Protein 3CN5 (pdb70)

Radius of gyration: 16.96 Å; Cα contacts (8 Å, |Δi|>4): 437; chains: 1; bounding box: 34×32×50 Å

Secondary structure (DSSP, 8-state):
--HHHHHHHHHHHHHHHHHHHHHHHHHHHHHHT--STT-S-HHHHHHHHHHHHHHHHHHHHTTTT----SHHHHHHHHHTTSS-HHHHHHHHHHHHHHHHHHHHHHHHH-HHHHHHTTTT---PPTT--HHHHHHHHHHHHHHHHHHHHHTEEEEEESTTS-PEEE-HHHHHHHHHHHHHHHHHHHS----HHHHHHHHHHH--HHHHHHTTHHHHHHHHHHHHHHHIIIIIS----

CATH classification: 1.20.1080.10

GO terms:
  GO:0042802 identical protein binding (F, IPI)

B-factor: mean 25.95, std 12.14, range [2.0, 77.44]

Foldseek 3Di:
DLVVLLVQLLLLLLQLLLVLQQQLLLLVLQQQPDDPVPPHCPLLNSLLSNLVSLLVSLVVCCQRHNRQLFLLLLLLCVVLVQDDDVSSVSSVVSSLNSLLNNLVVSCVVCVVSCQVRQSLAWAFDPPDDLVVLLQLLLQLLLLLNLQQLVFFDLPDHHPSGSNTRGNRNSNSVSSSVSSVVPCNGTNHQLGLSNNNSSCVVNVDPRRVVSSVSSVVSSNNSSNVSSCCCCPVVVVSD

InterPro domains:
  IPR000425 Major intrinsic protein [PF00230] (31-260)
  IPR000425 Major intrinsic protein [PR00783] (39-58)
  IPR000425 Major intrinsic protein [PR00783] (81-105)
  IPR000425 Major intrinsic protein [PR00783] (118-137)
  IPR000425 Major intrinsic protein [PR00783] (167-185)
  IPR000425 Major intrinsic protein [PR00783] (203-225)
  IPR000425 Major intrinsic protein [PR00783] (243-263)
  IPR000425 Major intrinsic protein [TIGR00861] (43-259)
  IPR000425 Major intrinsic protein [cd00333] (39-263)
  IPR022357 Major intrinsic protein, conserved site [PS00221] (99-107)
  IPR023271 Aquaporin-like [G3DSA:1.20.1080.10] (24-281)
  IPR023271 Aquaporin-like [SSF81338] (31-265)
  IPR034294 Aquaporin transporter [PTHR45687] (6-268)

Solvent-accessible surface area: 10824 Å² total; per-residue (Å²): 174,135,93,142,9,32,126,118,0,9,106,18,0,59,79,2,0,27,77,6,0,58,68,0,0,22,33,24,0,33,44,30,104,68,127,100,135,124,48,41,94,24,91,102,16,13,0,120,16,2,1,22,30,10,75,71,9,2,156,79,12,7,33,61,0,0,1,5,0,6,0,0,4,0,43,0,0,64,77,22,224,48,6,139,106,122,28,1,83,25,0,26,106,10,0,15,91,0,0,39,53,0,0,22,73,0,57,79,130,43,134,47,34,0,63,135,74,29,0,6,24,0,25,5,41,186,83,86,97,89,55,62,0,36,26,19,0,42,117,5,0,48,58,3,0,75,27,1,2,74,14,25,34,131,183,152,46,2,96,61,21,157,4,11,50,2,47,25,94,65,4,2,86,8,6,13,85,10,3,86,73,7,30,70,30,3,26,0,2,4,4,0,0,8,1,58,0,0,0,51,38,46,110,32,129,103,8,95,106,6,12,124,0,0,73,62,0,0,48,72,0,0,35,75,0,6,43,67,9,33,155,103,79,142,55,69,128

Nearest PDB structures (foldseek):
  3cn5-assembly1_A  TM=1.004E+00  e=3.849E-37  Spinacia oleracea
  4jc6-assembly1_A  TM=1.002E+00  e=3.203E-34  Spinacia oleracea
  6qim-assembly1_A-2  TM=9.788E-01  e=2.729E-29  Arabidopsis thaliana
  2b5f-assembly1_B  TM=9.929E-01  e=6.559E-29  Spinacia oleracea
  2b5f-assembly1_A  TM=9.588E-01  e=1.030E-29  Spinacia oleracea

Sequence (237 aa):
LKLWSFWRAAIAEFIATLLFLYITVATVIGHSKETVVCGSVGLLGIAWAFGGMIFVLVYCTAGISGGHINPAVTFGLFLARKVELLRALVYMIAQCLGAICGVGLVKAFMKGPYNQFGGGANSVALGYNKGTALGAEIIGTFVLVYTVFSATDPKRSARDSHVPILAPLPIGFAVFMVHLATIPITGTGINPARSFGAAVIFNSNKVWDDQWIFWVGPFIGAAVAAAYHQYVLRAAA

Organism: Spinacia oleracea (NCBI:txid3562)

Structure (mmCIF, N/CA/C/O backbone):
data_3CN5
#
_entry.id   3CN5
#
_cell.length_a   87.033
_cell.length_b   87.033
_cell.length_c   87.392
_cell.angle_alpha   90.00
_cell.angle_beta   90.00
_cell.angle_gamma   90.00
#
_symmetry.space_group_name_H-M   'I 4'
#
loop_
_entity.id
_entity.type
_entity.pdbx_description
1 polymer Aquaporin
2 water water
#
loop_
_atom_site.group_PDB
_atom_site.id
_atom_site.type_symbol
_atom_site.label_atom_id
_atom_site.label_alt_id
_atom_site.label_comp_id
_atom_site.label_asym_id
_atom_site.label_entity_id
_atom_site.label_seq_id
_atom_site.pdbx_PDB_ins_code
_atom_site.Cartn_x
_atom_site.Cartn_y
_atom_site.Cartn_z
_atom_site.occupancy
_atom_site.B_iso_or_equiv
_atom_site.auth_seq_id
_atom_site.auth_comp_id
_atom_site.auth_asym_id
_atom_site.auth_atom_id
_atom_site.pdbx_PDB_model_num
ATOM 1 N N . LEU A 1 55 ? -34.627 12.261 23.565 1.00 54.62 32 LEU A N 1
ATOM 2 C CA . LEU A 1 55 ? -34.947 13.098 24.761 1.00 54.76 32 LEU A CA 1
ATOM 3 C C . LEU A 1 55 ? -34.543 14.564 24.513 1.00 54.25 32 LEU A C 1
ATOM 4 O O . LEU A 1 55 ? -35.207 15.509 24.959 1.00 54.60 32 LEU A O 1
ATOM 9 N N . LYS A 1 56 ? -33.425 14.718 23.817 1.00 53.29 33 LYS A N 1
ATOM 10 C CA . LYS A 1 56 ? -32.940 15.971 23.268 1.00 52.10 33 LYS A CA 1
ATOM 11 C C . LYS A 1 56 ? -32.274 15.522 21.973 1.00 50.85 33 LYS A C 1
ATOM 12 O O . LYS A 1 56 ? -31.895 16.338 21.113 1.00 50.68 33 LYS A O 1
ATOM 18 N N . LEU A 1 57 ? -32.120 14.201 21.882 1.00 48.75 34 LEU A N 1
ATOM 19 C CA . LEU A 1 57 ? -31.713 13.480 20.682 1.00 47.17 34 LEU A CA 1
ATOM 20 C C . LEU A 1 57 ? -32.878 13.424 19.685 1.00 45.60 34 LEU A C 1
ATOM 21 O O . LEU A 1 57 ? -32.673 13.471 18.465 1.00 44.37 34 LEU A O 1
ATOM 26 N N . TRP A 1 58 ? -34.091 13.300 20.217 1.00 43.70 35 TRP A N 1
ATOM 27 C CA . TRP A 1 58 ? -35.285 13.407 19.405 1.00 42.36 35 TRP A CA 1
ATOM 28 C C . TRP A 1 58 ? -35.426 14.822 18.831 1.00 39.68 35 TRP A C 1
ATOM 29 O O . TRP A 1 58 ? -35.760 14.967 17.667 1.00 38.56 35 TRP A O 1
ATOM 40 N N . SER A 1 59 ? -35.156 15.839 19.649 1.00 36.87 36 SER A N 1
ATOM 41 C CA . SER A 1 59 ? -35.160 17.218 19.180 1.00 35.45 36 SER A CA 1
ATOM 42 C C . SER A 1 59 ? -34.121 17.431 18.095 1.00 33.80 36 SER A C 1
ATOM 43 O O . SER A 1 59 ? -34.345 18.195 17.159 1.00 33.39 36 SER A O 1
ATOM 46 N N . PHE A 1 60 ? -32.991 16.749 18.229 1.00 31.52 37 PHE A N 1
ATOM 47 C CA . PHE A 1 60 ? -31.936 16.804 17.237 1.00 30.27 37 PHE A CA 1
ATOM 48 C C . PHE A 1 60 ? -32.375 16.199 15.904 1.00 29.37 37 PHE A C 1
ATOM 49 O O . PHE A 1 60 ? -32.165 16.805 14.837 1.00 28.22 37 PHE A O 1
ATOM 57 N N . TRP A 1 61 ? -32.954 15.003 15.957 1.00 28.17 38 TRP A N 1
ATOM 58 C CA . TRP A 1 61 ? -33.434 14.362 14.740 1.00 29.07 38 TRP A CA 1
ATOM 59 C C . TRP A 1 61 ? -34.616 15.120 14.074 1.00 26.75 38 TRP A C 1
ATOM 60 O O . TRP A 1 61 ? -34.693 15.190 12.871 1.00 26.68 38 TRP A O 1
ATOM 71 N N . ARG A 1 62 ? -35.502 15.680 14.879 1.00 25.57 39 ARG A N 1
ATOM 72 C CA . ARG A 1 62 ? -36.591 16.535 14.377 1.00 24.96 39 ARG A CA 1
ATOM 73 C C . ARG A 1 62 ? -36.092 17.828 13.707 1.00 23.44 39 ARG A C 1
ATOM 74 O O . ARG A 1 62 ? -36.669 18.258 12.725 1.00 22.99 39 ARG A O 1
ATOM 82 N N . ALA A 1 63 ? -35.021 18.419 14.237 1.00 21.88 40 ALA A N 1
ATOM 83 C CA . ALA A 1 63 ? -34.357 19.550 13.569 1.00 21.26 40 ALA A CA 1
ATOM 84 C C . ALA A 1 63 ? -33.798 19.188 12.200 1.00 21.12 40 ALA A C 1
ATOM 85 O O . ALA A 1 63 ? -33.954 19.957 11.226 1.00 20.63 40 ALA A O 1
ATOM 87 N N . ALA A 1 64 ? -33.151 18.021 12.102 1.00 20.25 41 ALA A N 1
ATOM 88 C CA . ALA A 1 64 ? -32.646 17.528 10.824 1.00 20.51 41 ALA A CA 1
ATOM 89 C C . ALA A 1 64 ? -33.780 17.308 9.812 1.00 20.54 41 ALA A C 1
ATOM 90 O O . ALA A 1 64 ? -33.634 17.635 8.644 1.00 21.06 41 ALA A O 1
ATOM 92 N N . ILE A 1 65 ? -34.894 16.742 10.271 1.00 20.70 42 ILE A N 1
ATOM 93 C CA . ILE A 1 65 ? -36.060 16.509 9.423 1.00 21.71 42 ILE A CA 1
ATOM 94 C C . ILE A 1 65 ? -36.633 17.871 8.953 1.00 20.52 42 ILE A C 1
ATOM 95 O O . ILE A 1 65 ? -36.975 18.033 7.782 1.00 21.42 42 ILE A O 1
ATOM 100 N N . ALA A 1 66 ? -36.713 18.829 9.878 1.00 19.08 43 ALA A N 1
ATOM 101 C CA . ALA A 1 66 ? -37.250 20.165 9.579 1.00 18.84 43 ALA A CA 1
ATOM 102 C C . ALA A 1 66 ? -36.425 20.849 8.472 1.00 17.82 43 ALA A C 1
ATOM 103 O O . ALA A 1 66 ? -36.997 21.480 7.556 1.00 17.04 43 ALA A O 1
ATOM 105 N N . GLU A 1 67 ? -35.102 20.700 8.537 1.00 17.06 44 GLU A N 1
ATOM 106 C CA . GLU A 1 67 ? -34.196 21.265 7.490 1.00 16.87 44 GLU A CA 1
ATOM 107 C C . GLU A 1 67 ? -34.325 20.517 6.165 1.00 17.99 44 GLU A C 1
ATOM 108 O O . GLU A 1 67 ? -34.240 21.137 5.086 1.00 18.51 44 GLU A O 1
ATOM 114 N N . PHE A 1 68 ? -34.491 19.187 6.236 1.00 16.87 45 PHE A N 1
ATOM 115 C CA . PHE A 1 68 ? -34.715 18.378 5.021 1.00 17.66 45 PHE A CA 1
ATOM 116 C C . PHE A 1 68 ? -36.006 18.830 4.277 1.00 17.15 45 PHE A C 1
ATOM 117 O O . PHE A 1 68 ? -35.965 19.173 3.104 1.00 16.73 45 PHE A O 1
ATOM 125 N N . ILE A 1 69 ? -37.120 18.834 4.988 1.00 16.85 46 ILE A N 1
ATOM 126 C CA . ILE A 1 69 ? -38.400 19.229 4.429 1.00 17.41 46 ILE A CA 1
ATOM 127 C C . ILE A 1 69 ? -38.426 20.694 3.957 1.00 17.53 46 ILE A C 1
ATOM 128 O O . ILE A 1 69 ? -38.934 20.980 2.866 1.00 17.19 46 ILE A O 1
ATOM 133 N N . ALA A 1 70 ? -37.859 21.605 4.746 1.00 16.50 47 ALA A N 1
ATOM 134 C CA . ALA A 1 70 ? -37.884 23.022 4.350 1.00 15.93 47 ALA A CA 1
ATOM 135 C C . ALA A 1 70 ? -37.073 23.239 3.060 1.00 15.65 47 ALA A C 1
ATOM 136 O O . ALA A 1 70 ? -37.475 23.992 2.164 1.00 15.46 47 ALA A O 1
ATOM 138 N N . THR A 1 71 ? -35.927 22.581 2.956 1.00 15.10 48 THR A N 1
ATOM 139 C CA . THR A 1 71 ? -35.105 22.725 1.760 1.00 15.74 48 THR A CA 1
ATOM 140 C C . THR A 1 71 ? -35.810 22.091 0.553 1.00 16.40 48 THR A C 1
ATOM 141 O O . THR A 1 71 ? -35.723 22.595 -0.585 1.00 15.60 48 THR A O 1
ATOM 145 N N . LEU A 1 72 ? -36.525 20.990 0.794 1.00 16.49 49 LEU A N 1
ATOM 146 C CA . LEU A 1 72 ? -37.311 20.397 -0.294 1.00 16.71 49 LEU A CA 1
ATOM 147 C C . LEU A 1 72 ? -38.366 21.388 -0.782 1.00 16.13 49 LEU A C 1
ATOM 148 O O . LEU A 1 72 ? -38.525 21.584 -1.989 1.00 16.40 49 LEU A O 1
ATOM 153 N N . LEU A 1 73 ? -39.105 21.991 0.152 1.00 15.44 50 LEU A N 1
ATOM 154 C CA . LEU A 1 73 ? -40.155 22.962 -0.234 1.00 15.34 50 LEU A CA 1
ATOM 155 C C . LEU A 1 73 ? -39.558 24.173 -0.913 1.00 14.57 50 LEU A C 1
ATOM 156 O O . LEU A 1 73 ? -40.143 24.684 -1.855 1.00 15.34 50 LEU A O 1
ATOM 161 N N . PHE A 1 74 ? -38.415 24.651 -0.410 1.00 13.27 51 PHE A N 1
ATOM 162 C CA . PHE A 1 74 ? -37.706 25.785 -1.003 1.00 13.48 51 PHE A CA 1
ATOM 163 C C . PHE A 1 74 ? -37.437 25.514 -2.493 1.00 14.33 51 PHE A C 1
ATOM 164 O O . PHE A 1 74 ? -37.799 26.316 -3.372 1.00 14.75 51 PHE A O 1
ATOM 172 N N . LEU A 1 75 ? -36.819 24.366 -2.792 1.00 14.48 52 LEU A N 1
ATOM 173 C CA . LEU A 1 75 ? -36.456 24.084 -4.174 1.00 14.08 52 LEU A CA 1
ATOM 174 C C . LEU A 1 75 ? -37.689 23.820 -5.046 1.00 14.67 52 LEU A C 1
ATOM 175 O O . LEU A 1 75 ? -37.714 24.227 -6.208 1.00 14.90 52 LEU A O 1
ATOM 180 N N . TYR A 1 76 ? -38.703 23.148 -4.503 1.00 15.14 53 TYR A N 1
ATOM 181 C CA . TYR A 1 76 ? -39.892 22.857 -5.328 1.00 16.57 53 TYR A CA 1
ATOM 182 C C . TYR A 1 76 ? -40.530 24.177 -5.777 1.00 15.87 53 TYR A C 1
ATOM 183 O O . TYR A 1 76 ? -40.718 24.416 -6.984 1.00 14.79 53 TYR A O 1
ATOM 192 N N . ILE A 1 77 ? -40.792 25.067 -4.811 1.00 14.09 54 ILE A N 1
ATOM 193 C CA . ILE A 1 77 ? -41.522 26.298 -5.147 1.00 13.70 54 ILE A CA 1
ATOM 194 C C . ILE A 1 77 ? -40.705 27.194 -6.099 1.00 12.28 54 ILE A C 1
ATOM 195 O O . ILE A 1 77 ? -41.212 27.714 -7.072 1.00 13.11 54 ILE A O 1
ATOM 200 N N . THR A 1 78 ? -39.440 27.405 -5.790 1.00 13.04 55 THR A N 1
ATOM 201 C CA . THR A 1 78 ? -38.638 28.315 -6.582 1.00 12.28 55 THR A CA 1
ATOM 202 C C . THR A 1 78 ? -38.332 27.774 -7.983 1.00 13.32 55 THR A C 1
ATOM 203 O O . THR A 1 78 ? -38.385 28.524 -8.941 1.00 14.06 55 THR A O 1
ATOM 207 N N . VAL A 1 79 ? -38.008 26.495 -8.110 1.00 13.77 56 VAL A N 1
ATOM 208 C CA . VAL A 1 79 ? -37.663 25.977 -9.461 1.00 14.73 56 VAL A CA 1
ATOM 209 C C . VAL A 1 79 ? -38.941 25.822 -10.328 1.00 14.53 56 VAL A C 1
ATOM 210 O O . VAL A 1 79 ? -38.913 26.103 -11.526 1.00 15.61 56 VAL A O 1
ATOM 214 N N . ALA A 1 80 ? -40.063 25.427 -9.731 1.00 14.34 57 ALA A N 1
ATOM 215 C CA . ALA A 1 80 ? -41.345 25.462 -10.432 1.00 14.37 57 ALA A CA 1
ATOM 216 C C . ALA A 1 80 ? -41.666 26.870 -10.942 1.00 15.00 57 ALA A C 1
ATOM 217 O O . ALA A 1 80 ? -42.190 27.025 -12.065 1.00 14.68 57 ALA A O 1
ATOM 219 N N . THR A 1 81 ? -41.387 27.897 -10.118 1.00 14.13 58 THR A N 1
ATOM 220 C CA . THR A 1 81 ? -41.503 29.292 -10.551 1.00 13.47 58 THR A CA 1
ATOM 221 C C . THR A 1 81 ? -40.587 29.612 -11.761 1.00 15.00 58 THR A C 1
ATOM 222 O O . THR A 1 81 ? -41.044 30.202 -12.750 1.00 17.72 58 THR A O 1
ATOM 226 N N . VAL A 1 82 ? -39.318 29.255 -11.679 1.00 15.30 59 VAL A N 1
ATOM 227 C CA . VAL A 1 82 ? -38.362 29.492 -12.780 1.00 17.10 59 VAL A CA 1
ATOM 228 C C . VAL A 1 82 ? -38.835 28.774 -14.072 1.00 18.46 59 VAL A C 1
ATOM 229 O O . VAL A 1 82 ? -38.936 29.408 -15.124 1.00 18.84 59 VAL A O 1
ATOM 233 N N . ILE A 1 83 ? -39.196 27.495 -13.973 1.00 18.35 60 ILE A N 1
ATOM 234 C CA . ILE A 1 83 ? -39.640 26.752 -15.188 1.00 20.13 60 ILE A CA 1
ATOM 235 C C . ILE A 1 83 ? -40.951 27.311 -15.762 1.00 22.01 60 ILE A C 1
ATOM 236 O O . ILE A 1 83 ? -41.051 27.590 -16.972 1.00 21.57 60 ILE A O 1
ATOM 241 N N . GLY A 1 84 ? -41.946 27.493 -14.898 1.00 23.05 61 GLY A N 1
ATOM 242 C CA . GLY A 1 84 ? -43.172 28.222 -15.258 1.00 25.15 61 GLY A CA 1
ATOM 243 C C . GLY A 1 84 ? -42.976 29.569 -15.943 1.00 28.00 61 GLY A C 1
ATOM 244 O O . GLY A 1 84 ? -43.703 29.888 -16.883 1.00 29.16 61 GLY A O 1
ATOM 245 N N . HIS A 1 85 ? -42.004 30.369 -15.505 1.00 29.97 62 HIS A N 1
ATOM 246 C CA . HIS A 1 85 ? -41.675 31.631 -16.202 1.00 33.21 62 HIS A CA 1
ATOM 247 C C . HIS A 1 85 ? -41.088 31.377 -17.584 1.00 35.41 62 HIS A C 1
ATOM 248 O O . HIS A 1 85 ? -41.421 32.073 -18.549 1.00 36.38 62 HIS A O 1
ATOM 255 N N . SER A 1 86 ? -40.192 30.397 -17.641 1.00 37.13 63 SER A N 1
ATOM 256 C CA . SER A 1 86 ? -39.299 30.194 -18.762 1.00 39.28 63 SER A CA 1
ATOM 257 C C . SER A 1 86 ? -40.030 29.596 -19.945 1.00 41.49 63 SER A C 1
ATOM 258 O O . SER A 1 86 ? -39.737 29.939 -21.088 1.00 42.36 63 SER A O 1
ATOM 261 N N . LYS A 1 87 ? -40.994 28.722 -19.659 1.00 43.92 64 LYS A N 1
ATOM 262 C CA . LYS A 1 87 ? -41.768 28.028 -20.685 1.00 45.94 64 LYS A CA 1
ATOM 263 C C . LYS A 1 87 ? -42.801 28.930 -21.343 1.00 47.37 64 LYS A C 1
ATOM 264 O O . LYS A 1 87 ? -43.432 28.529 -22.330 1.00 47.86 64 LYS A O 1
ATOM 270 N N . GLU A 1 88 ? -42.973 30.138 -20.806 1.00 48.56 65 GLU A N 1
ATOM 271 C CA . GLU A 1 88 ? -43.993 31.048 -21.307 1.00 50.59 65 GLU A CA 1
ATOM 272 C C . GLU A 1 88 ? -43.684 31.539 -22.723 1.00 51.35 65 GLU A C 1
ATOM 273 O O . GLU A 1 88 ? -42.608 32.099 -22.986 1.00 51.62 65 GLU A O 1
ATOM 279 N N . THR A 1 89 ? -44.645 31.334 -23.617 1.00 52.30 66 THR A N 1
ATOM 280 C CA . THR A 1 89 ? -44.520 31.743 -25.018 1.00 53.54 66 THR A CA 1
ATOM 281 C C . THR A 1 89 ? -44.959 33.192 -25.227 1.00 53.82 66 THR A C 1
ATOM 282 O O . THR A 1 89 ? -44.243 33.978 -25.858 1.00 54.37 66 THR A O 1
ATOM 286 N N . VAL A 1 90 ? -46.133 33.529 -24.695 1.00 53.92 67 VAL A N 1
ATOM 287 C CA . VAL A 1 90 ? -46.687 34.879 -24.784 1.00 54.08 67 VAL A CA 1
ATOM 288 C C . VAL A 1 90 ? -45.773 35.892 -24.108 1.00 53.94 67 VAL A C 1
ATOM 289 O O . VAL A 1 90 ? -45.529 35.824 -22.892 1.00 53.69 67 VAL A O 1
ATOM 293 N N . VAL A 1 91 ? -45.278 36.833 -24.905 1.00 53.75 68 VAL A N 1
ATOM 294 C CA . VAL A 1 91 ? -44.376 37.880 -24.414 1.00 53.29 68 VAL A CA 1
ATOM 295 C C . VAL A 1 91 ? -45.035 38.566 -23.220 1.00 52.49 68 VAL A C 1
ATOM 296 O O . VAL A 1 91 ? -46.147 39.099 -23.335 1.00 52.38 68 VAL A O 1
ATOM 300 N N . CYS A 1 92 ? -44.362 38.500 -22.069 1.00 51.36 69 CYS A N 1
ATOM 301 C CA . CYS A 1 92 ? -44.808 39.166 -20.833 1.00 50.28 69 CYS A CA 1
ATOM 302 C C . CYS A 1 92 ? -46.109 38.603 -20.260 1.00 47.77 69 CYS A C 1
ATOM 303 O O . CYS A 1 92 ? -46.884 39.319 -19.615 1.00 47.98 69 CYS A O 1
ATOM 306 N N . GLY A 1 93 ? -46.337 37.317 -20.494 1.00 44.99 70 GLY A N 1
ATOM 307 C CA . GLY A 1 93 ? -47.425 36.604 -19.827 1.00 41.90 70 GLY A CA 1
ATOM 308 C C . GLY A 1 93 ? -46.972 35.836 -18.583 1.00 39.51 70 GLY A C 1
ATOM 309 O O . GLY A 1 93 ? -47.730 35.001 -18.077 1.00 40.34 70 GLY A O 1
ATOM 310 N N . SER A 1 94 ? -45.750 36.098 -18.097 1.00 36.07 71 SER A N 1
ATOM 311 C CA . SER A 1 94 ? -45.190 35.356 -16.953 1.00 33.37 71 SER A CA 1
ATOM 312 C C . SER A 1 94 ? -44.975 36.270 -15.727 1.00 31.48 71 SER A C 1
ATOM 313 O O . SER A 1 94 ? -45.233 37.466 -15.797 1.00 29.97 71 SER A O 1
ATOM 316 N N . VAL A 1 95 ? -44.480 35.699 -14.621 1.00 30.05 72 VAL A N 1
ATOM 317 C CA . VAL A 1 95 ? -44.208 36.494 -13.388 1.00 28.13 72 VAL A CA 1
ATOM 318 C C . VAL A 1 95 ? -42.938 37.314 -13.547 1.00 27.41 72 VAL A C 1
ATOM 319 O O . VAL A 1 95 ? -42.652 38.187 -12.729 1.00 28.11 72 VAL A O 1
ATOM 323 N N . GLY A 1 96 ? -42.163 37.029 -14.605 1.00 25.92 73 GLY A N 1
ATOM 324 C CA . GLY A 1 96 ? -40.949 37.790 -14.911 1.00 23.28 73 GLY A CA 1
ATOM 325 C C . GLY A 1 96 ? -39.785 37.409 -14.007 1.00 22.74 73 GLY A C 1
ATOM 326 O O . GLY A 1 96 ? -39.961 36.585 -13.072 1.00 21.74 73 GLY A O 1
ATOM 327 N N . LEU A 1 97 ? -38.625 38.019 -14.253 1.00 20.27 74 LEU A N 1
ATOM 328 C CA . LEU A 1 97 ? -37.474 37.844 -13.362 1.00 20.57 74 LEU A CA 1
ATOM 329 C C . LEU A 1 97 ? -37.705 38.417 -11.958 1.00 18.40 74 LEU A C 1
ATOM 330 O O . LEU A 1 97 ? -37.092 37.958 -11.004 1.00 17.97 74 LEU A O 1
ATOM 335 N N . LEU A 1 98 ? -38.537 39.451 -11.865 1.00 17.0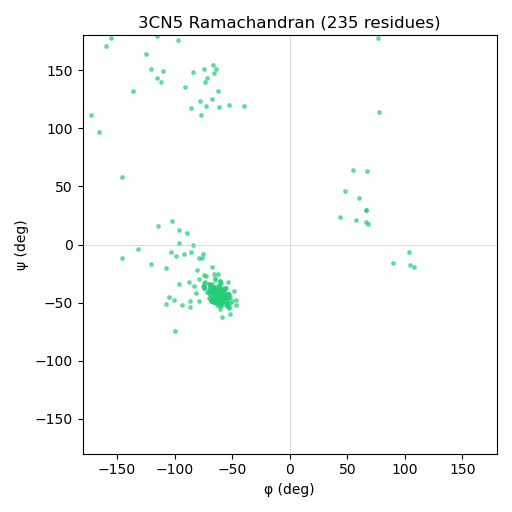9 75 LEU A N 1
ATOM 336 C CA . LEU A 1 98 ? -38.893 40.022 -10.568 1.00 15.99 75 LEU A CA 1
ATOM 337 C C . LEU A 1 98 ? -39.658 38.964 -9.759 1.00 14.45 75 LEU A C 1
ATOM 338 O O . LEU A 1 98 ? -39.418 38.807 -8.568 1.00 13.99 75 LEU A O 1
ATOM 343 N N . GLY A 1 99 ? -40.596 38.271 -10.406 1.00 12.75 76 GLY A N 1
ATOM 344 C CA . GLY A 1 99 ? -41.343 37.199 -9.748 1.00 11.74 76 GLY A CA 1
ATOM 345 C C . GLY A 1 99 ? -40.459 36.051 -9.294 1.00 13.08 76 GLY A C 1
ATOM 346 O O . GLY A 1 99 ? -40.646 35.499 -8.207 1.00 11.24 76 GLY A O 1
ATOM 347 N N . ILE A 1 100 ? -39.483 35.671 -10.128 1.00 12.88 77 ILE A N 1
ATOM 348 C CA . ILE A 1 100 ? -38.508 34.672 -9.693 1.00 13.39 77 ILE A CA 1
ATOM 349 C C . ILE A 1 100 ? -37.725 35.149 -8.430 1.00 12.95 77 ILE A C 1
ATOM 350 O O . ILE A 1 100 ? -37.508 34.384 -7.492 1.00 12.26 77 ILE A O 1
ATOM 355 N N . ALA A 1 101 ? -37.242 36.380 -8.447 1.00 12.03 78 ALA A N 1
ATOM 356 C CA . ALA A 1 101 ? -36.517 36.917 -7.281 1.00 12.34 78 ALA A CA 1
ATOM 357 C C . ALA A 1 101 ? -37.403 36.896 -6.001 1.00 10.95 78 ALA A C 1
ATOM 358 O O . ALA A 1 101 ? -36.925 36.538 -4.914 1.00 11.04 78 ALA A O 1
ATOM 360 N N . TRP A 1 102 ? -38.676 37.256 -6.145 1.00 10.59 79 TRP A N 1
ATOM 361 C CA . TRP A 1 102 ? -39.644 37.139 -5.025 1.00 10.96 79 TRP A CA 1
ATOM 362 C C . TRP A 1 102 ? -39.803 35.715 -4.531 1.00 11.73 79 TRP A C 1
ATOM 363 O O . TRP A 1 102 ? -39.943 35.475 -3.316 1.00 12.06 79 TRP A O 1
ATOM 374 N N . ALA A 1 103 ? -39.811 34.752 -5.461 1.00 11.10 80 ALA A N 1
ATOM 375 C CA . ALA A 1 103 ? -40.027 33.371 -5.058 1.00 11.91 80 ALA A CA 1
ATOM 376 C C . ALA A 1 103 ? -38.888 32.900 -4.137 1.00 11.20 80 ALA A C 1
ATOM 377 O O . ALA A 1 103 ? -39.123 32.232 -3.106 1.00 10.39 80 ALA A O 1
ATOM 379 N N . PHE A 1 104 ? -37.648 33.225 -4.509 1.00 10.05 81 PHE A N 1
ATOM 380 C CA . PHE A 1 104 ? -36.520 32.842 -3.674 1.00 11.66 81 PHE A CA 1
ATOM 381 C C . PHE A 1 104 ? -36.532 33.613 -2.344 1.00 11.49 81 PHE A C 1
ATOM 382 O O . PHE A 1 104 ? -36.392 32.994 -1.303 1.00 11.37 81 PHE A O 1
ATOM 390 N N . GLY A 1 105 ? -36.701 34.938 -2.378 1.00 11.39 82 GLY A N 1
ATOM 391 C CA . GLY A 1 105 ? -36.645 35.704 -1.092 1.00 12.20 82 GLY A CA 1
ATOM 392 C C . GLY A 1 105 ? -37.825 35.374 -0.178 1.00 12.23 82 GLY A C 1
ATOM 393 O O . GLY A 1 105 ? -37.676 35.191 1.040 1.00 12.59 82 GLY A O 1
ATOM 394 N N . GLY A 1 106 ? -39.019 35.365 -0.762 1.00 12.66 83 GLY A N 1
ATOM 395 C CA . GLY A 1 106 ? -40.260 35.098 -0.017 1.00 12.14 83 GLY A CA 1
ATOM 396 C C . GLY A 1 106 ? -40.301 33.704 0.590 1.00 12.68 83 GLY A C 1
ATOM 397 O O . GLY A 1 106 ? -40.786 33.546 1.701 1.00 11.53 83 GLY A O 1
ATOM 398 N N . MET A 1 107 ? -39.793 32.679 -0.117 1.00 10.84 84 MET A N 1
ATOM 399 C CA . MET A 1 107 ? -39.798 31.325 0.481 1.00 11.10 84 MET A CA 1
ATOM 400 C C . MET A 1 107 ? -38.798 31.239 1.639 1.00 11.41 84 MET A C 1
ATOM 401 O O . MET A 1 107 ? -39.057 30.560 2.616 1.00 11.14 84 MET A O 1
ATOM 406 N N . ILE A 1 108 ? -37.677 31.951 1.546 1.00 10.30 85 ILE A N 1
ATOM 407 C CA . ILE A 1 108 ? -36.750 31.972 2.687 1.00 11.00 85 ILE A CA 1
ATOM 408 C C . ILE A 1 108 ? -37.434 32.637 3.914 1.00 10.67 85 ILE A C 1
ATOM 409 O O . ILE A 1 108 ? -37.396 32.093 5.022 1.00 11.20 85 ILE A O 1
ATOM 414 N N . PHE A 1 109 ? -38.115 33.758 3.699 1.00 9.18 86 PHE A N 1
ATOM 415 C CA . PHE A 1 109 ? -38.874 34.390 4.793 1.00 9.86 86 PHE A CA 1
ATOM 416 C C . PHE A 1 109 ? -39.869 33.375 5.429 1.00 10.74 86 PHE A C 1
ATOM 417 O 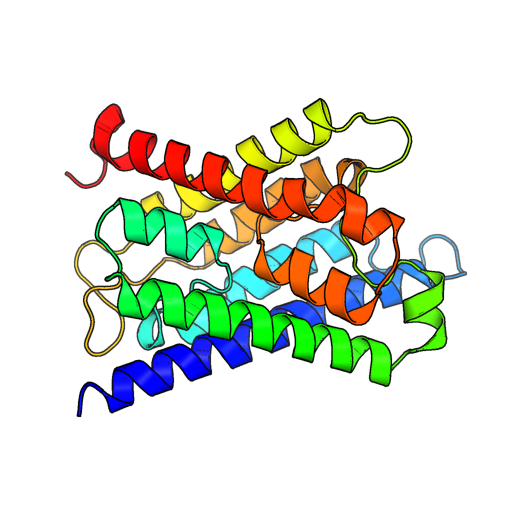O . PHE A 1 10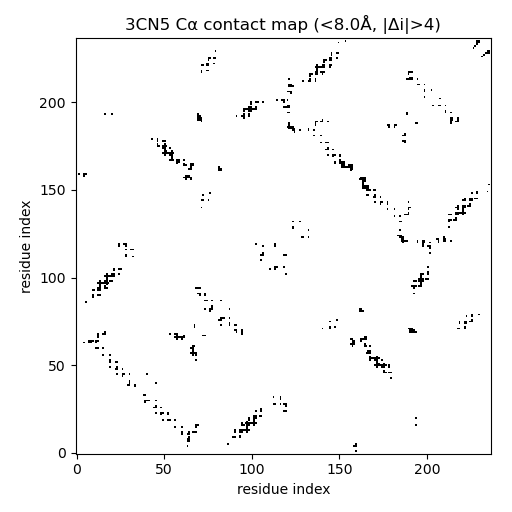9 ? -39.870 33.194 6.641 1.00 11.58 86 PHE A O 1
ATOM 425 N N . VAL A 1 110 ? -40.689 32.722 4.604 1.00 10.33 87 VAL A N 1
ATOM 426 C CA . VAL A 1 110 ? -41.692 31.770 5.072 1.00 10.03 87 VAL A CA 1
ATOM 427 C C . VAL A 1 110 ? -41.027 30.591 5.809 1.00 11.73 87 VAL A C 1
ATOM 428 O O . VAL A 1 110 ? -41.457 30.214 6.900 1.00 11.53 87 VAL A O 1
ATOM 432 N N . LEU A 1 111 ? -39.994 30.013 5.204 1.00 11.13 88 LEU A N 1
ATOM 433 C CA . LEU A 1 111 ? -39.429 28.778 5.749 1.00 12.38 88 LEU A CA 1
ATOM 434 C C . LEU A 1 111 ? -38.603 29.034 7.028 1.00 12.68 88 LEU A C 1
ATOM 435 O O . LEU A 1 111 ? -38.641 28.214 7.962 1.00 12.91 88 LEU A O 1
ATOM 440 N N . VAL A 1 112 ? -37.880 30.146 7.074 1.00 12.24 89 VAL A N 1
ATOM 441 C CA . VAL A 1 112 ? -37.155 30.538 8.311 1.00 12.19 89 VAL A CA 1
ATOM 442 C C . VAL A 1 112 ? -38.153 30.837 9.434 1.00 13.89 89 VAL A C 1
ATOM 443 O O . VAL A 1 112 ? -37.950 30.410 10.612 1.00 13.52 89 VAL A O 1
ATOM 447 N N . TYR A 1 113 ? -39.275 31.480 9.076 1.00 12.77 90 TYR A N 1
ATOM 448 C CA . TYR A 1 113 ? -40.347 31.710 10.038 1.00 13.71 90 TYR A CA 1
ATOM 449 C C . TYR A 1 113 ? -40.832 30.390 10.647 1.00 14.41 90 TYR A C 1
ATOM 450 O O . TYR A 1 113 ? -40.976 30.290 11.875 1.00 15.05 90 TYR A O 1
ATOM 459 N N . CYS A 1 114 ? -41.102 29.401 9.793 1.00 13.81 91 CYS A N 1
ATOM 460 C CA . CYS A 1 114 ? -41.634 28.099 10.236 1.00 15.20 91 CYS A CA 1
ATOM 461 C C . CYS A 1 114 ? -40.642 27.283 11.076 1.00 15.59 91 CYS A C 1
ATOM 462 O O . CYS A 1 114 ? -41.058 26.608 12.048 1.00 16.59 91 CYS A O 1
ATOM 465 N N . THR A 1 115 ? -39.366 27.302 10.687 1.00 15.16 92 THR A N 1
ATOM 466 C CA . THR A 1 115 ? -38.373 26.413 11.297 1.00 15.85 92 THR A CA 1
ATOM 467 C C . THR A 1 115 ? -37.415 27.049 12.315 1.00 17.43 92 THR A C 1
ATOM 468 O O . THR A 1 115 ? -36.641 26.299 12.970 1.00 16.59 92 THR A O 1
ATOM 472 N N . ALA A 1 116 ? -37.445 28.378 12.481 1.00 17.14 93 ALA A N 1
ATOM 473 C CA . ALA A 1 116 ? -36.453 29.042 13.371 1.00 19.62 93 ALA A CA 1
ATOM 474 C C . ALA A 1 116 ? -36.438 28.448 14.801 1.00 20.41 93 ALA A C 1
ATOM 475 O O . ALA A 1 116 ? -35.342 28.226 15.368 1.00 20.90 93 ALA A O 1
ATOM 477 N N . GLY A 1 117 ? -37.620 28.189 15.366 1.00 20.04 94 GLY A N 1
ATOM 478 C CA . GLY A 1 117 ? -37.702 27.601 16.741 1.00 21.59 94 GLY A CA 1
ATOM 479 C C . GLY A 1 117 ? -37.448 26.089 16.834 1.00 22.23 94 GLY A C 1
ATOM 480 O O . GLY A 1 117 ? -37.292 25.532 17.930 1.00 23.02 94 GLY A O 1
ATOM 481 N N . ILE A 1 118 ? -37.426 25.417 15.688 1.00 21.93 95 ILE A N 1
ATOM 482 C CA . ILE A 1 118 ? -37.280 23.968 15.614 1.00 22.39 95 ILE A CA 1
ATOM 483 C C . ILE A 1 118 ? -35.840 23.570 15.269 1.00 22.22 95 ILE A C 1
ATOM 484 O O . ILE A 1 118 ? -35.264 22.694 15.951 1.00 21.65 95 ILE A O 1
ATOM 489 N N . SER A 1 119 ? -35.256 24.216 14.241 1.00 19.83 96 SER A N 1
ATOM 490 C CA . SER A 1 119 ? -33.889 23.913 13.811 1.00 19.75 96 SER A CA 1
ATOM 491 C C . SER A 1 119 ? -32.931 25.106 13.876 1.00 19.70 96 SER A C 1
ATOM 492 O O . SER A 1 119 ? -31.713 24.922 13.834 1.00 20.66 96 SER A O 1
ATOM 495 N N . GLY A 1 120 ? -33.452 26.328 13.976 1.00 19.19 97 GLY A N 1
ATOM 496 C CA . GLY A 1 120 ? -32.602 27.520 13.743 1.00 18.52 97 GLY A CA 1
ATOM 497 C C . GLY A 1 120 ? -32.863 28.191 12.381 1.00 18.59 97 GLY A C 1
ATOM 498 O O . GLY A 1 120 ? -32.492 29.357 12.166 1.00 18.03 97 GLY A O 1
ATOM 499 N N . GLY A 1 121 ? -33.497 27.440 11.479 1.00 17.77 98 GLY A N 1
ATOM 500 C CA . GLY A 1 121 ? -33.958 27.931 10.177 1.00 16.72 98 GLY A CA 1
ATOM 501 C C . GLY A 1 121 ? -32.852 28.302 9.230 1.00 16.74 98 GLY A C 1
ATOM 502 O O . GLY A 1 121 ? -32.724 29.466 8.863 1.00 16.54 98 GLY A O 1
ATOM 503 N N . HIS A 1 122 ? -32.039 27.329 8.834 1.00 15.60 99 HIS A N 1
ATOM 504 C CA . HIS A 1 122 ? -30.884 27.634 7.988 1.00 16.68 99 HIS A CA 1
ATOM 505 C C . HIS A 1 122 ? -31.176 27.479 6.498 1.00 16.88 99 HIS A C 1
ATOM 506 O O . HIS A 1 122 ? -30.906 28.386 5.731 1.00 16.22 99 HIS A O 1
ATOM 513 N N . ILE A 1 123 ? -31.710 26.312 6.110 1.00 17.10 100 ILE A N 1
ATOM 514 C CA . ILE A 1 123 ? -32.127 26.043 4.729 1.00 17.74 100 ILE A CA 1
ATOM 515 C C . ILE A 1 123 ? -30.968 26.211 3.718 1.00 18.08 100 ILE A C 1
ATOM 516 O O . ILE A 1 123 ? -31.208 26.429 2.534 1.00 17.94 100 ILE A O 1
ATOM 521 N N . ASN A 1 124 ? -29.717 26.131 4.185 1.00 17.56 101 ASN A N 1
ATOM 522 C CA . ASN A 1 124 ? -28.603 26.660 3.400 1.00 17.24 101 ASN A CA 1
ATOM 523 C C . ASN A 1 124 ? -27.286 26.287 4.062 1.00 17.20 101 ASN A C 1
ATOM 524 O O . ASN A 1 124 ? -26.987 26.809 5.115 1.00 16.60 101 ASN A O 1
ATOM 529 N N . PRO A 1 125 ? -26.490 25.395 3.435 1.00 17.81 102 PRO A N 1
ATOM 530 C CA . PRO A 1 125 ? -25.193 25.016 4.009 1.00 18.74 102 PRO A CA 1
ATOM 531 C C . PRO A 1 125 ? -24.254 26.205 4.335 1.00 18.71 102 PRO A C 1
ATOM 532 O O . PRO A 1 125 ? -23.458 26.100 5.255 1.00 18.40 102 PRO A O 1
ATOM 536 N N . ALA A 1 126 ? -24.303 27.289 3.567 1.00 17.96 103 ALA A N 1
ATOM 537 C CA . ALA A 1 126 ? -23.407 28.419 3.858 1.00 17.59 103 ALA A CA 1
ATOM 538 C C . ALA A 1 126 ? -23.803 29.147 5.140 1.00 17.25 103 ALA A C 1
ATOM 539 O O . ALA A 1 126 ? -22.939 29.663 5.854 1.00 17.76 103 ALA A O 1
ATOM 541 N N . VAL A 1 127 ? -25.109 29.201 5.421 1.00 16.50 104 VAL A N 1
ATOM 542 C CA . VAL A 1 127 ? -25.598 29.797 6.656 1.00 15.64 104 VAL A CA 1
ATOM 543 C C . VAL A 1 127 ? -25.175 28.904 7.848 1.00 17.26 104 VAL A C 1
ATOM 544 O O . VAL A 1 127 ? -24.610 29.404 8.843 1.00 17.04 104 VAL A O 1
ATOM 548 N N . THR A 1 128 ? -25.421 27.595 7.747 1.00 17.91 105 THR A N 1
ATOM 549 C CA . THR A 1 128 ? -24.929 26.641 8.767 1.00 19.14 105 THR A CA 1
ATOM 550 C C . THR A 1 128 ? -23.392 26.768 8.999 1.00 19.22 105 THR A C 1
ATOM 551 O O . THR A 1 128 ? -22.923 26.784 10.139 1.00 19.84 105 THR A O 1
ATOM 555 N N . PHE A 1 129 ? -22.626 26.838 7.919 1.00 20.53 106 PHE A N 1
ATOM 556 C CA . PHE A 1 129 ? -21.151 26.979 7.986 1.00 21.85 106 PHE A CA 1
ATOM 557 C C . PHE A 1 129 ? -20.715 28.274 8.691 1.00 22.45 106 PHE A C 1
ATOM 558 O O . PHE A 1 129 ? -19.898 28.240 9.612 1.00 22.87 106 PHE A O 1
ATOM 566 N N . GLY A 1 130 ? -21.283 29.421 8.303 1.00 22.83 107 GLY A N 1
ATOM 567 C CA . GLY A 1 130 ? -20.984 30.682 9.011 1.00 21.56 107 GLY A CA 1
ATOM 568 C C . GLY A 1 130 ? -21.291 30.613 10.496 1.00 22.12 107 GLY A C 1
ATOM 569 O O . GLY A 1 130 ? -20.464 31.014 11.348 1.00 21.70 107 GLY A O 1
ATOM 570 N N . LEU A 1 131 ? -22.463 30.095 10.840 1.00 21.93 108 LEU A N 1
ATOM 571 C CA . LEU A 1 131 ? -22.811 29.965 12.253 1.00 23.33 108 LEU A CA 1
ATOM 572 C C . LEU A 1 131 ? -21.894 28.942 12.997 1.00 24.29 108 LEU A C 1
ATOM 573 O O . LEU A 1 131 ? -21.520 29.173 14.155 1.00 2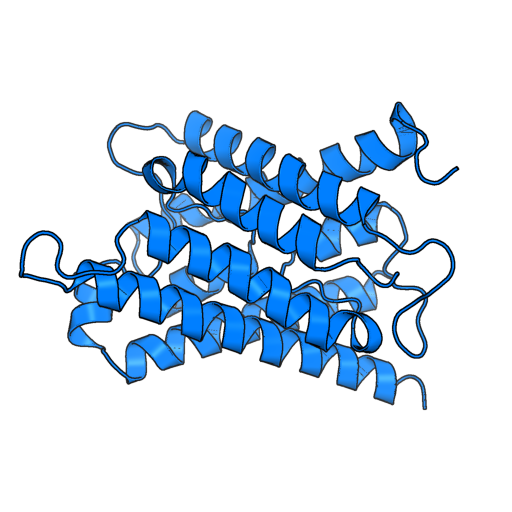4.63 108 LEU A O 1
ATOM 578 N N . PHE A 1 132 ? -21.528 27.856 12.317 1.00 24.86 109 PHE A N 1
ATOM 579 C CA . PHE A 1 132 ? -20.503 26.905 12.827 1.00 25.85 109 PHE A CA 1
ATOM 580 C C . PHE A 1 132 ? -19.176 27.613 13.173 1.00 26.42 109 PHE A C 1
ATOM 581 O O . PHE A 1 132 ? -18.640 27.419 14.261 1.00 26.40 109 PHE A O 1
ATOM 589 N N . LEU A 1 133 ? -18.658 28.438 12.259 1.00 26.59 110 LEU A N 1
ATOM 590 C CA . LEU A 1 133 ? -17.384 29.117 12.475 1.00 27.36 110 LEU A CA 1
ATOM 591 C C . LEU A 1 133 ? -17.401 30.019 13.693 1.00 28.66 110 LEU A C 1
ATOM 592 O O . LEU A 1 133 ? -16.365 30.171 14.367 1.00 28.94 110 LEU A O 1
ATOM 597 N N . ALA A 1 134 ? -18.577 30.588 13.991 1.00 27.92 111 ALA A N 1
ATOM 598 C CA . ALA A 1 134 ? -18.770 31.462 15.146 1.00 28.35 111 ALA A CA 1
ATOM 599 C C . ALA A 1 134 ? -19.174 30.669 16.391 1.00 28.91 111 ALA A C 1
ATOM 600 O O . ALA A 1 134 ? -19.594 31.251 17.392 1.00 29.23 111 ALA A O 1
ATOM 602 N N . ARG A 1 135 ? -19.088 29.342 16.302 1.00 29.58 112 ARG A N 1
ATOM 603 C CA . ARG A 1 135 ? -19.325 28.455 17.428 1.00 31.65 112 ARG A CA 1
ATOM 604 C C . ARG A 1 135 ? -20.775 28.501 17.872 1.00 30.89 112 ARG A C 1
ATOM 605 O O . ARG A 1 135 ? -21.071 28.298 19.041 1.00 30.99 112 ARG A O 1
ATOM 613 N N . LYS A 1 136 ? -21.685 28.774 16.934 1.00 30.72 113 LYS A N 1
ATOM 614 C CA . LYS A 1 136 ? -23.108 28.853 17.270 1.00 30.80 113 LYS A CA 1
ATOM 615 C C . LYS A 1 136 ? -23.816 27.547 16.929 1.00 29.92 113 LYS A C 1
ATOM 616 O O . LYS A 1 136 ? -24.967 27.351 17.304 1.00 30.30 113 LYS A O 1
ATOM 622 N N . VAL A 1 137 ? -23.105 26.666 16.220 1.00 28.68 114 VAL A N 1
ATOM 623 C CA . VAL A 1 137 ? -23.568 25.322 15.852 1.00 28.44 114 VAL A CA 1
ATOM 624 C C . VAL A 1 137 ? -22.426 24.337 16.081 1.00 29.15 114 VAL A C 1
ATOM 625 O O . VAL A 1 137 ? -21.321 24.573 15.631 1.00 28.25 114 VAL A O 1
ATOM 629 N N . GLU A 1 138 ? -22.704 23.222 16.743 1.00 30.63 115 GLU A N 1
ATOM 630 C CA . GLU A 1 138 ? -21.682 22.195 16.965 1.00 31.95 115 GLU A CA 1
ATOM 631 C C . GLU A 1 138 ? -21.393 21.393 15.687 1.00 31.60 115 GLU A C 1
ATOM 632 O O . GLU A 1 138 ? -22.255 21.258 14.809 1.00 30.95 115 GLU A O 1
ATOM 638 N N . LEU A 1 139 ? -20.164 20.889 15.577 1.00 31.08 116 LEU A N 1
ATOM 639 C CA . LEU A 1 139 ? -19.725 20.146 14.393 1.00 30.94 116 LEU A CA 1
ATOM 640 C C . LEU A 1 139 ? -20.708 19.079 13.899 1.00 30.53 116 LEU A C 1
ATOM 641 O O . LEU A 1 139 ? -21.041 19.056 12.718 1.00 30.88 116 LEU A O 1
ATOM 646 N N . LEU A 1 140 ? -21.157 18.185 14.772 1.00 30.12 117 LEU A N 1
ATOM 647 C CA . LEU A 1 140 ? -22.013 17.085 14.290 1.00 30.60 117 LEU A CA 1
ATOM 648 C C . LEU A 1 140 ? -23.368 17.600 13.782 1.00 28.79 117 LEU A C 1
ATOM 649 O O . LEU A 1 140 ? -23.897 17.085 12.798 1.00 27.86 117 LEU A O 1
ATOM 654 N N . ARG A 1 141 ? -23.929 18.591 14.474 1.00 27.14 118 ARG A N 1
ATOM 655 C CA . ARG A 1 141 ? -25.163 19.213 13.994 1.00 26.77 118 ARG A CA 1
ATOM 656 C C . ARG A 1 141 ? -24.946 19.858 12.620 1.00 25.51 118 ARG A C 1
ATOM 657 O O . ARG A 1 141 ? -25.738 19.644 11.707 1.00 26.01 118 ARG A O 1
ATOM 665 N N . ALA A 1 142 ? -23.857 20.607 12.475 1.00 25.28 119 ALA A N 1
ATOM 666 C CA . ALA A 1 142 ? -23.545 21.282 11.219 1.00 25.10 119 ALA A CA 1
ATOM 667 C C . ALA A 1 142 ? -23.529 20.321 10.049 1.00 25.50 119 ALA A C 1
ATOM 668 O O . ALA A 1 142 ? -24.110 20.600 8.976 1.00 24.62 119 ALA A O 1
ATOM 670 N N . LEU A 1 143 ? -22.866 19.182 10.242 1.00 24.86 120 LEU A N 1
ATOM 671 C CA . LEU A 1 143 ? -22.683 18.251 9.128 1.00 24.36 120 LEU A CA 1
ATOM 672 C C . LEU A 1 143 ? -23.997 17.545 8.850 1.00 22.92 120 LEU A C 1
ATOM 673 O O . LEU A 1 143 ? -24.335 17.319 7.701 1.00 23.28 120 LEU A O 1
ATOM 678 N N . VAL A 1 144 ? -24.747 17.219 9.897 1.00 22.09 121 VAL A N 1
ATOM 679 C CA . VAL A 1 144 ? -26.060 16.610 9.715 1.00 22.26 121 VAL A CA 1
ATOM 680 C C . VAL A 1 144 ? -27.032 17.586 8.958 1.00 22.04 121 VAL A C 1
ATOM 681 O O . VAL A 1 144 ? -27.740 17.171 8.031 1.00 21.44 121 VAL A O 1
ATOM 685 N N . TYR A 1 145 ? -27.005 18.866 9.322 1.00 21.25 122 TYR A N 1
ATOM 686 C CA . TYR A 1 145 ? -27.813 19.901 8.622 1.00 20.83 122 TYR A CA 1
ATOM 687 C C . TYR A 1 145 ? -27.443 19.993 7.153 1.00 21.15 122 TYR A C 1
ATOM 688 O O . TYR A 1 145 ? -28.331 19.985 6.307 1.00 20.86 122 TYR A O 1
ATOM 697 N N . MET A 1 146 ? -26.145 20.050 6.831 1.00 21.57 123 MET A N 1
ATOM 698 C CA . MET A 1 146 ? -25.743 20.145 5.434 1.00 23.58 123 MET A CA 1
ATOM 699 C C . MET A 1 146 ? -26.178 18.944 4.606 1.00 23.29 123 MET A C 1
ATOM 700 O O . MET A 1 146 ? -26.583 19.096 3.465 1.00 22.46 123 MET A O 1
ATOM 705 N N . ILE A 1 147 ? -26.115 17.747 5.178 1.00 23.62 124 ILE A N 1
ATOM 706 C CA . ILE A 1 147 ? -26.605 16.577 4.448 1.00 23.56 124 ILE A CA 1
ATOM 707 C C . ILE A 1 147 ? -28.123 16.645 4.263 1.00 22.22 124 ILE A C 1
ATOM 708 O O . ILE A 1 147 ? -28.616 16.386 3.178 1.00 22.46 124 ILE A O 1
ATOM 713 N N . ALA A 1 148 ? -28.852 16.990 5.319 1.00 21.29 125 ALA A N 1
ATOM 714 C CA . ALA A 1 148 ? -30.307 17.121 5.230 1.00 20.22 125 ALA A CA 1
ATOM 715 C C . ALA A 1 148 ? -30.693 18.157 4.149 1.00 19.97 125 ALA A C 1
ATOM 716 O O . ALA A 1 148 ? -31.595 17.924 3.340 1.00 20.10 125 ALA A O 1
ATOM 718 N N . GLN A 1 149 ? -29.988 19.288 4.127 1.00 19.01 126 GLN A N 1
ATOM 719 C CA . GLN A 1 149 ? -30.290 20.348 3.165 1.00 19.12 126 GLN A CA 1
ATOM 720 C C . GLN A 1 149 ? -30.033 19.857 1.741 1.00 19.26 126 GLN A C 1
ATOM 721 O O . GLN A 1 149 ? -30.875 20.039 0.850 1.00 18.34 126 GLN A O 1
ATOM 727 N N . CYS A 1 150 ? -28.881 19.231 1.520 1.00 19.55 127 CYS A N 1
ATOM 728 C CA . CYS A 1 150 ? -28.547 18.781 0.160 1.00 20.76 127 CYS A CA 1
ATOM 729 C C . CYS A 1 150 ? -29.532 17.714 -0.343 1.00 19.88 127 CYS A C 1
ATOM 730 O O . CYS A 1 150 ? -29.948 17.771 -1.498 1.00 20.04 127 CYS A O 1
ATOM 733 N N . LEU A 1 151 ? -29.897 16.764 0.524 1.00 20.22 128 LEU A N 1
ATOM 734 C CA . LEU A 1 151 ? -30.892 15.711 0.179 1.00 21.27 128 LEU A CA 1
ATOM 735 C C . LEU A 1 151 ? -32.292 16.298 -0.107 1.00 20.66 128 LEU A C 1
ATOM 736 O O . LEU A 1 151 ? -32.965 15.884 -1.052 1.00 19.99 128 LEU A O 1
ATOM 741 N N . GLY A 1 152 ? -32.723 17.240 0.735 1.00 19.92 129 GLY A N 1
ATOM 742 C CA . GLY A 1 152 ? -34.028 17.903 0.544 1.00 18.67 129 GLY A CA 1
ATOM 743 C C . GLY A 1 152 ? -34.046 18.626 -0.782 1.00 17.49 129 GLY A C 1
ATOM 744 O O . GLY A 1 152 ? -35.027 18.567 -1.523 1.00 18.10 129 GLY A O 1
ATOM 745 N N . ALA A 1 153 ? -32.958 19.321 -1.099 1.00 17.02 130 ALA A N 1
ATOM 746 C CA . ALA A 1 153 ? -32.896 20.093 -2.349 1.00 17.13 130 ALA A CA 1
ATOM 747 C C . ALA A 1 153 ? -33.019 19.160 -3.571 1.00 18.37 130 ALA A C 1
ATOM 748 O O . ALA A 1 153 ? -33.693 19.498 -4.542 1.00 16.96 130 ALA A O 1
ATOM 750 N N . ILE A 1 154 ? -32.325 18.013 -3.527 1.00 19.30 131 ILE A N 1
ATOM 751 C CA . ILE A 1 154 ? -32.411 17.027 -4.635 1.00 20.25 131 ILE A CA 1
ATOM 752 C C . ILE A 1 154 ? -33.853 16.614 -4.807 1.00 20.07 131 ILE A C 1
ATOM 753 O O . ILE A 1 154 ? -34.375 16.626 -5.923 1.00 21.05 131 ILE A O 1
ATOM 758 N N . CYS A 1 155 ? -34.515 16.308 -3.692 1.00 21.24 132 CYS A N 1
ATOM 759 C CA . CYS A 1 155 ? -35.919 15.906 -3.713 1.00 22.89 132 CYS A CA 1
ATOM 760 C C . CYS A 1 155 ? -36.882 16.949 -4.282 1.00 22.50 132 CYS A C 1
ATOM 761 O O . CYS A 1 155 ? -37.763 16.619 -5.109 1.00 22.26 132 CYS A O 1
ATOM 764 N N . GLY A 1 156 ? -36.737 18.201 -3.842 1.00 21.18 133 GLY A N 1
ATOM 765 C CA . GLY A 1 156 ? -37.606 19.281 -4.352 1.00 20.08 133 GLY A CA 1
ATOM 766 C C . GLY A 1 156 ? -37.448 19.513 -5.850 1.00 19.53 133 GLY A C 1
ATOM 767 O O . GLY A 1 156 ? -38.435 19.644 -6.587 1.00 18.67 133 GLY A O 1
ATOM 768 N N . VAL A 1 157 ? -36.203 19.563 -6.321 1.00 19.96 134 VAL A N 1
ATOM 769 C CA . VAL A 1 157 ? -35.978 19.692 -7.770 1.00 19.53 134 VAL A CA 1
ATOM 770 C C . VAL A 1 157 ? -36.493 18.458 -8.521 1.00 20.88 134 VAL A C 1
ATOM 771 O O . VAL A 1 157 ? -37.075 18.579 -9.619 1.00 20.75 134 VAL A O 1
ATOM 775 N N . GLY A 1 158 ? -36.286 17.283 -7.927 1.00 21.68 135 GLY A N 1
ATOM 776 C CA . GLY A 1 158 ? -36.823 16.014 -8.467 1.00 22.57 135 GLY A CA 1
ATOM 777 C C . GLY A 1 158 ? -38.324 16.072 -8.707 1.00 23.07 135 GLY A C 1
ATOM 778 O O . GLY A 1 158 ? -38.819 15.618 -9.754 1.00 22.17 135 GLY A O 1
ATOM 779 N N . LEU A 1 159 ? -39.044 16.672 -7.750 1.00 22.83 136 LEU A N 1
ATOM 780 C CA . LEU A 1 159 ? -40.480 16.823 -7.850 1.00 23.14 136 LEU A CA 1
ATOM 781 C C . LEU A 1 159 ? -40.874 17.755 -8.970 1.00 22.70 136 LEU A C 1
ATOM 782 O O . LEU A 1 159 ? -41.867 17.491 -9.673 1.00 22.11 136 LEU A O 1
ATOM 787 N N . VAL A 1 160 ? -40.127 18.848 -9.158 1.00 22.21 137 VAL A N 1
ATOM 788 C CA . VAL A 1 160 ? -40.462 19.745 -10.265 1.00 22.47 137 VAL A CA 1
ATOM 789 C C . VAL A 1 160 ? -40.264 18.993 -11.594 1.00 23.93 137 VAL A C 1
ATOM 790 O O . VAL A 1 160 ? -41.099 19.098 -12.512 1.00 23.72 137 VAL A O 1
ATOM 794 N N . LYS A 1 161 ? -39.151 18.258 -11.701 1.00 24.50 138 LYS A N 1
ATOM 795 C CA . LYS A 1 161 ? -38.910 17.491 -12.916 1.00 26.17 138 LYS A CA 1
ATOM 796 C C . LYS A 1 161 ? -40.030 16.469 -13.156 1.00 26.47 138 LYS A C 1
ATOM 797 O O . LYS A 1 161 ? -40.514 16.354 -14.259 1.00 27.19 138 LYS A O 1
ATOM 803 N N . ALA A 1 162 ? -40.478 15.787 -12.104 1.00 27.78 139 ALA A N 1
ATOM 804 C CA . ALA A 1 162 ? -41.575 14.819 -12.221 1.00 28.53 139 ALA A CA 1
ATOM 805 C C . ALA A 1 162 ? -42.855 15.460 -12.767 1.00 29.15 139 ALA A C 1
ATOM 806 O O . ALA A 1 162 ? -43.568 14.849 -13.584 1.00 30.22 139 ALA A O 1
ATOM 808 N N . PHE A 1 163 ? -43.136 16.694 -12.353 1.00 27.97 140 PHE A N 1
ATOM 809 C CA . PHE A 1 163 ? -44.349 17.411 -12.768 1.00 28.45 140 PHE A CA 1
ATOM 810 C C . PHE A 1 163 ? -44.336 18.056 -14.163 1.00 28.90 140 PHE A C 1
ATOM 811 O O . PHE A 1 163 ? -45.398 18.270 -14.757 1.00 29.20 140 PHE A O 1
ATOM 819 N N . MET A 1 164 ? -43.160 18.461 -14.641 1.00 29.12 141 MET A N 1
ATOM 820 C CA . MET A 1 164 ? -43.064 19.187 -15.887 1.00 29.61 141 MET A CA 1
ATOM 821 C C . MET A 1 164 ? -41.764 18.824 -16.642 1.00 30.03 141 MET A C 1
ATOM 822 O O . MET A 1 164 ? -40.942 19.676 -16.953 1.00 28.32 141 MET A O 1
ATOM 827 N N . LYS A 1 165 ? -41.597 17.537 -16.934 1.00 31.27 142 LYS A N 1
ATOM 828 C CA . LYS A 1 165 ? -40.324 17.030 -17.465 1.00 33.21 142 LYS A CA 1
ATOM 829 C C . LYS A 1 165 ? -39.848 17.742 -18.725 1.00 32.51 142 LYS A C 1
ATOM 830 O O . LYS A 1 165 ? -38.681 18.135 -18.816 1.00 33.47 142 LYS A O 1
ATOM 836 N N . GLY A 1 166 ? -40.741 17.938 -19.685 1.00 32.38 143 GLY A N 1
ATOM 837 C CA . GLY A 1 166 ? -40.376 18.628 -20.935 1.00 31.55 143 GLY A CA 1
ATOM 838 C C . GLY A 1 166 ? -39.845 20.040 -20.712 1.00 31.31 143 GLY A C 1
ATOM 839 O O . GLY A 1 166 ? -38.691 20.334 -21.042 1.00 31.01 143 GLY A O 1
ATOM 840 N N . PRO A 1 167 ? -40.686 20.934 -20.148 1.00 30.58 144 PRO A N 1
ATOM 841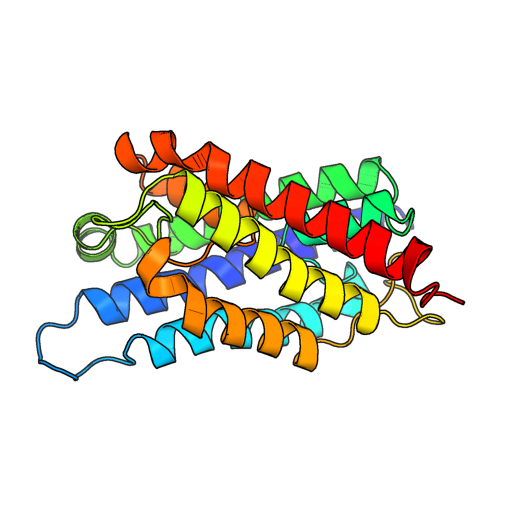 C CA . PRO A 1 167 ? -40.201 22.268 -19.781 1.00 29.89 144 PRO A CA 1
ATOM 842 C C . PRO A 1 167 ? -38.946 22.229 -18.888 1.00 28.70 144 PRO A C 1
ATOM 843 O O . PRO A 1 167 ? -38.014 23.000 -19.119 1.00 28.31 144 PRO A O 1
ATOM 847 N N . TYR A 1 168 ? -38.912 21.329 -17.902 1.00 27.54 145 TYR A N 1
ATOM 848 C CA . TYR A 1 168 ? -37.768 21.243 -16.990 1.00 27.86 145 TYR A CA 1
ATOM 849 C C . TYR A 1 168 ? -36.432 21.113 -17.758 1.00 29.28 145 TYR A C 1
ATOM 850 O O . TYR A 1 168 ? -35.504 21.903 -17.544 1.00 28.48 145 TYR A O 1
ATOM 859 N N . ASN A 1 169 ? -36.346 20.127 -18.661 1.00 29.73 146 ASN A N 1
ATOM 860 C CA . ASN A 1 169 ? -35.106 19.929 -19.446 1.00 31.64 146 ASN A CA 1
ATOM 861 C C . ASN A 1 169 ? -34.829 21.036 -20.462 1.00 31.87 146 ASN A C 1
ATOM 862 O O . ASN A 1 169 ? -33.690 21.507 -20.594 1.00 31.90 146 ASN A O 1
ATOM 867 N N . GLN A 1 170 ? -35.872 21.473 -21.158 1.00 32.65 147 GLN A N 1
ATOM 868 C CA . GLN A 1 170 ? -35.723 22.533 -22.147 1.00 33.97 147 GLN A CA 1
ATOM 869 C C . GLN A 1 170 ? -35.209 23.845 -21.556 1.00 33.32 147 GLN A C 1
ATOM 870 O O . GLN A 1 170 ? -34.389 24.527 -22.171 1.00 33.36 147 GLN A O 1
ATOM 876 N N . PHE A 1 171 ? -35.683 24.224 -20.369 1.00 32.59 148 PHE A N 1
ATOM 877 C CA . PHE A 1 171 ? -35.345 25.557 -19.876 1.00 31.42 148 PHE A CA 1
ATOM 878 C C . PHE A 1 171 ? -34.258 25.658 -18.817 1.00 29.92 148 PHE A C 1
ATOM 879 O O . PHE A 1 171 ? -34.174 26.668 -18.126 1.00 30.26 148 PHE A O 1
ATOM 887 N N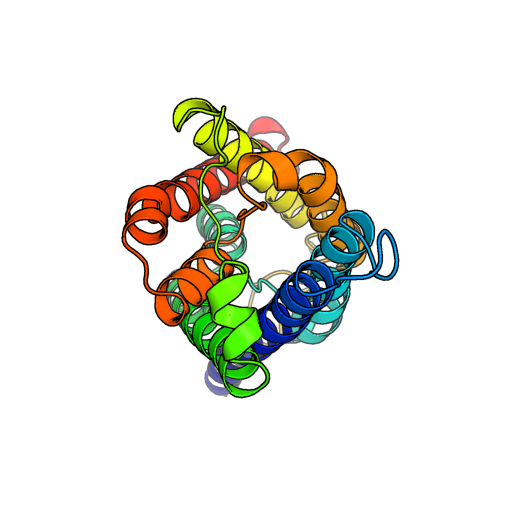 . GLY A 1 172 ? -33.410 24.645 -18.702 1.00 27.38 149 GLY A N 1
ATOM 888 C CA . GLY A 1 172 ? -32.214 24.798 -17.873 1.00 25.39 149 GLY A CA 1
ATOM 889 C C . GLY A 1 172 ? -32.249 24.121 -16.519 1.00 23.31 149 GLY A C 1
ATOM 890 O O . GLY A 1 172 ? -31.240 24.105 -15.811 1.00 24.37 149 GLY A O 1
ATOM 891 N N . GLY A 1 173 ? -33.397 23.562 -16.159 1.00 22.34 150 GLY A N 1
ATOM 892 C CA . GLY A 1 173 ? -33.534 22.752 -14.945 1.00 21.45 150 GLY A CA 1
ATOM 893 C C . GLY A 1 173 ? -33.372 23.456 -13.574 1.00 20.74 150 GLY A C 1
ATOM 894 O O . GLY A 1 173 ? -33.124 22.784 -12.546 1.00 20.15 150 GLY A O 1
ATOM 895 N N . GLY A 1 174 ? -33.513 24.777 -13.560 1.00 20.78 151 GLY A N 1
ATOM 896 C CA . GLY A 1 174 ? -33.265 25.616 -12.329 1.00 20.54 151 GLY A CA 1
ATOM 897 C C . GLY A 1 174 ? -31.801 25.658 -11.909 1.00 20.77 151 GLY A C 1
ATOM 898 O O . GLY A 1 174 ? -31.463 25.989 -10.741 1.00 20.75 151 GLY A O 1
ATOM 899 N N . ALA A 1 175 ? -30.903 25.292 -12.832 1.00 19.75 152 ALA A N 1
ATOM 900 C CA . ALA A 1 175 ? -29.499 25.092 -12.451 1.00 19.77 152 ALA A CA 1
ATOM 901 C C . ALA A 1 175 ? -28.746 26.416 -12.450 1.00 19.71 152 ALA A C 1
ATOM 902 O O . ALA A 1 175 ? -29.067 27.303 -13.233 1.00 19.02 152 ALA A O 1
ATOM 904 N N . ASN A 1 176 ? -27.749 26.547 -11.575 1.00 19.47 153 ASN A N 1
ATOM 905 C CA . ASN A 1 176 ? -26.838 27.708 -11.596 1.00 20.55 153 ASN A CA 1
ATOM 906 C C . ASN A 1 176 ? -25.636 27.395 -12.485 1.00 21.97 153 ASN A C 1
ATOM 907 O O . ASN A 1 176 ? -25.056 26.322 -12.360 1.00 22.61 153 ASN A O 1
ATOM 912 N N . SER A 1 177 ? -25.251 28.343 -13.329 1.00 23.31 154 SER A N 1
ATOM 913 C CA . SER A 1 177 ? -23.989 28.278 -14.076 1.00 25.01 154 SER A CA 1
ATOM 914 C C . SER A 1 177 ? -23.657 29.690 -14.514 1.00 25.64 154 SER A C 1
ATOM 915 O O . SER A 1 177 ? -24.503 30.600 -14.385 1.00 25.82 154 SER A O 1
ATOM 918 N N . VAL A 1 178 ? -22.456 29.895 -15.046 1.00 25.82 155 VAL A N 1
ATOM 919 C CA . VAL A 1 178 ? -22.069 31.243 -15.467 1.00 26.64 155 VAL A CA 1
ATOM 920 C C . VAL A 1 178 ? -22.702 31.602 -16.814 1.00 28.05 155 VAL A C 1
ATOM 921 O O . VAL A 1 178 ? -22.521 30.882 -17.799 1.00 28.35 155 VAL A O 1
ATOM 925 N N . ALA A 1 179 ? -23.443 32.704 -16.863 1.00 28.01 156 ALA A N 1
ATOM 926 C CA . ALA A 1 179 ? -24.051 33.150 -18.098 1.00 29.60 156 ALA A CA 1
ATOM 927 C C . ALA A 1 179 ? -22.990 33.594 -19.134 1.00 30.91 156 ALA A C 1
ATOM 928 O O . ALA A 1 179 ? -21.869 34.002 -18.792 1.00 29.77 156 ALA A O 1
ATOM 930 N N . LEU A 1 180 ? -23.367 33.507 -20.403 1.00 33.63 157 LEU A N 1
ATOM 931 C CA . LEU A 1 180 ? -22.475 33.838 -21.515 1.00 36.18 157 LEU A CA 1
ATOM 932 C C . LEU A 1 180 ? -22.128 35.300 -21.387 1.00 36.46 157 LEU A C 1
ATOM 933 O O . LEU A 1 180 ? -22.999 36.120 -21.122 1.00 37.38 157 LEU A O 1
ATOM 938 N N . GLY A 1 181 ? -20.850 35.628 -21.495 1.00 36.94 158 GLY A N 1
ATOM 939 C CA . GLY A 1 181 ? -20.444 37.022 -21.356 1.00 37.17 158 GLY A CA 1
ATOM 940 C C . GLY A 1 181 ? -19.716 37.349 -20.071 1.00 37.10 158 GLY A C 1
ATOM 941 O O . GLY A 1 181 ? -19.032 38.369 -19.994 1.00 38.05 158 GLY A O 1
ATOM 942 N N . TYR A 1 182 ? -19.854 36.502 -19.052 1.00 36.71 159 TYR A N 1
ATOM 943 C CA . TYR A 1 182 ? -19.127 36.705 -17.798 1.00 35.81 159 TYR A CA 1
ATOM 944 C C . TYR A 1 182 ? -18.057 35.639 -17.617 1.00 36.25 159 TYR A C 1
ATOM 945 O O . TYR A 1 182 ? -18.220 34.514 -18.055 1.00 35.95 159 TYR A O 1
ATOM 954 N N . ASN A 1 183 ? -16.968 35.970 -16.945 1.00 37.00 160 ASN A N 1
ATOM 955 C CA . ASN A 1 183 ? -16.003 34.931 -16.649 1.00 38.35 160 ASN A CA 1
ATOM 956 C C . ASN A 1 183 ? -16.184 34.354 -15.240 1.00 37.96 160 ASN A C 1
ATOM 957 O O . ASN A 1 183 ? -17.037 34.814 -14.479 1.00 37.90 160 ASN A O 1
ATOM 962 N N . LYS A 1 184 ? -15.402 33.340 -14.909 1.00 37.15 161 LYS A N 1
ATOM 963 C CA . LYS A 1 184 ? -15.601 32.615 -13.675 1.00 37.14 161 LYS A CA 1
ATOM 964 C C . LYS A 1 184 ? -15.144 33.405 -12.465 1.00 36.15 161 LYS A C 1
ATOM 965 O O . LYS A 1 184 ? -15.648 33.186 -11.365 1.00 35.84 161 LYS A O 1
ATOM 971 N N . GLY A 1 185 ? -14.185 34.311 -12.667 1.00 34.90 162 GLY A N 1
ATOM 972 C CA . GLY A 1 185 ? -13.721 35.210 -11.610 1.00 33.36 162 GLY A CA 1
ATOM 973 C C . GLY A 1 185 ? -14.823 36.167 -11.164 1.00 32.43 162 GLY A C 1
ATOM 974 O O . GLY A 1 185 ? -14.989 36.421 -9.964 1.00 32.12 162 GLY A O 1
ATOM 975 N N . THR A 1 186 ? -15.578 36.678 -12.140 1.00 31.70 163 THR A N 1
ATOM 976 C CA . THR A 1 186 ? -16.738 37.535 -11.899 1.00 30.78 163 THR A CA 1
ATOM 977 C C . THR A 1 186 ? -17.871 36.781 -11.162 1.00 30.06 163 THR A C 1
ATOM 978 O O . THR A 1 186 ? -18.433 37.298 -10.174 1.00 30.17 163 THR A O 1
ATOM 982 N N . ALA A 1 187 ? -18.205 35.586 -11.658 1.00 27.92 164 ALA A N 1
ATOM 983 C CA . ALA A 1 187 ? -19.209 34.715 -11.026 1.00 27.06 164 ALA A CA 1
ATOM 984 C C . ALA A 1 187 ? -18.808 34.382 -9.605 1.00 26.35 164 ALA A C 1
ATOM 985 O O . ALA A 1 187 ? -19.641 34.426 -8.691 1.00 25.58 164 ALA A O 1
ATOM 987 N N . LEU A 1 188 ? -17.528 34.051 -9.405 1.00 25.08 165 LEU A N 1
ATOM 988 C CA . LEU A 1 188 ? -17.047 33.744 -8.064 1.00 24.64 165 LEU A CA 1
ATOM 989 C C . LEU A 1 188 ? -17.149 34.966 -7.164 1.00 24.08 165 LEU A C 1
ATOM 990 O O . LEU A 1 188 ? -17.627 34.851 -6.048 1.00 24.05 165 LEU A O 1
ATOM 995 N N . GLY A 1 189 ? -16.698 36.125 -7.651 1.00 23.35 166 GLY A N 1
ATOM 996 C CA . GLY A 1 189 ? -16.821 37.380 -6.906 1.00 22.25 166 GLY A CA 1
ATOM 997 C C . GLY A 1 189 ? -18.274 37.694 -6.554 1.00 21.53 166 GLY A C 1
ATOM 998 O O . GLY A 1 189 ? -18.557 38.068 -5.426 1.00 20.61 166 GLY A O 1
ATOM 999 N N . ALA A 1 190 ? -19.182 37.545 -7.526 1.00 20.74 167 ALA A N 1
ATOM 1000 C CA . ALA A 1 190 ? -20.614 37.818 -7.310 1.00 20.11 167 ALA A CA 1
ATOM 1001 C C . ALA A 1 190 ? -21.211 36.863 -6.257 1.00 19.35 167 ALA A C 1
ATOM 1002 O O . ALA A 1 190 ? -22.024 37.289 -5.429 1.00 18.81 167 ALA A O 1
ATOM 1004 N N . GLU A 1 191 ? -20.798 35.593 -6.271 1.00 19.35 168 GLU A N 1
ATOM 1005 C CA . GLU A 1 191 ? -21.251 34.619 -5.254 1.00 19.60 168 GLU A CA 1
ATOM 1006 C C . GLU A 1 191 ? -20.695 34.921 -3.848 1.00 19.85 168 GLU A C 1
ATOM 1007 O O . GLU A 1 191 ? -21.418 34.804 -2.826 1.00 19.40 168 GLU A O 1
ATOM 1013 N N . ILE A 1 192 ? -19.430 35.333 -3.773 1.00 19.42 169 ILE A N 1
ATOM 1014 C CA . ILE A 1 192 ? -18.843 35.689 -2.458 1.00 19.38 169 ILE A CA 1
ATOM 1015 C C . ILE A 1 192 ? -19.589 36.900 -1.834 1.00 18.95 169 ILE A C 1
ATOM 1016 O O . ILE A 1 192 ? -20.018 36.847 -0.681 1.00 18.81 169 ILE A O 1
ATOM 1021 N N . ILE A 1 193 ? -19.721 37.989 -2.588 1.00 18.35 170 ILE A N 1
ATOM 1022 C CA . ILE A 1 193 ? -20.328 39.209 -2.044 1.00 19.79 170 ILE A CA 1
ATOM 1023 C C . ILE A 1 193 ? -21.807 38.950 -1.732 1.00 18.04 170 ILE A C 1
ATOM 1024 O O . ILE A 1 193 ? -22.317 39.416 -0.723 1.00 18.88 170 ILE A O 1
ATOM 1029 N N . GLY A 1 194 ? -22.484 38.204 -2.605 1.00 17.92 171 GLY A N 1
ATOM 1030 C CA . GLY A 1 194 ? -23.913 37.928 -2.422 1.00 17.69 171 GLY A CA 1
ATOM 1031 C C . GLY A 1 194 ? -24.139 37.131 -1.149 1.00 16.38 171 GLY A C 1
ATOM 1032 O O . GLY A 1 194 ? -25.066 37.392 -0.414 1.00 15.46 171 GLY A O 1
ATOM 1033 N N . THR A 1 195 ? -23.280 36.145 -0.897 1.00 15.70 172 THR A N 1
ATOM 1034 C CA . THR A 1 195 ? -23.414 35.321 0.301 1.00 14.40 172 THR A CA 1
ATOM 1035 C C . THR A 1 195 ? -22.991 36.126 1.514 1.00 14.65 172 THR A C 1
ATOM 1036 O O . THR A 1 195 ? -23.530 35.923 2.613 1.00 15.32 172 THR A O 1
ATOM 1040 N N . PHE A 1 196 ? -22.028 37.023 1.337 1.00 14.41 173 PHE A N 1
ATOM 1041 C CA . PHE A 1 196 ? -21.653 37.916 2.454 1.00 15.70 173 PHE A CA 1
ATOM 1042 C C . PHE A 1 196 ? -22.858 38.763 2.901 1.00 15.08 173 PHE A C 1
ATOM 1043 O O . PHE A 1 196 ? -23.151 38.847 4.078 1.00 15.71 173 PHE A O 1
ATOM 1051 N N . VAL A 1 197 ? -23.558 39.392 1.951 1.00 14.55 174 VAL A N 1
ATOM 1052 C CA . VAL A 1 197 ? -24.791 40.113 2.301 1.00 14.50 174 VAL A CA 1
ATOM 1053 C C . VAL A 1 197 ? -25.744 39.206 3.103 1.00 14.28 174 VAL A C 1
ATOM 1054 O O . VAL A 1 197 ? -26.232 39.591 4.151 1.00 14.64 174 VAL A O 1
ATOM 1058 N N . LEU A 1 198 ? -26.007 37.994 2.610 1.00 14.32 175 LEU A N 1
ATOM 1059 C CA . LEU A 1 198 ? -26.959 37.108 3.286 1.00 14.50 175 LEU A CA 1
ATOM 1060 C C . LEU A 1 198 ? -26.504 36.756 4.711 1.00 13.86 175 LEU A C 1
ATOM 1061 O O . LEU A 1 198 ? -27.260 36.852 5.656 1.00 13.52 175 LEU A O 1
ATOM 1066 N N . VAL A 1 199 ? -25.261 36.316 4.859 1.00 14.21 176 VAL A N 1
ATOM 1067 C CA . VAL A 1 199 ? -24.821 35.812 6.164 1.00 14.46 176 VAL A CA 1
ATOM 1068 C C . VAL A 1 199 ? -24.576 36.939 7.182 1.00 14.32 176 VAL A C 1
ATOM 1069 O O . VAL A 1 199 ? -24.802 36.770 8.381 1.00 14.65 176 VAL A O 1
ATOM 1073 N N . TYR A 1 200 ? -24.115 38.085 6.687 1.00 14.46 177 TYR A N 1
ATOM 1074 C CA . TYR A 1 200 ? -24.023 39.300 7.503 1.00 14.90 177 TYR A CA 1
ATOM 1075 C C . TYR A 1 200 ? -25.424 39.648 8.067 1.00 14.20 177 TYR A C 1
ATOM 1076 O O . TYR A 1 200 ? -25.603 39.944 9.276 1.00 13.38 177 TYR A O 1
ATOM 1085 N N . THR A 1 201 ? -26.432 39.553 7.205 1.00 13.50 178 THR A N 1
ATOM 1086 C CA . THR A 1 201 ? -27.830 39.711 7.677 1.00 12.77 178 THR A CA 1
ATOM 1087 C C . THR A 1 201 ? -28.252 38.650 8.719 1.00 12.80 178 THR A C 1
ATOM 1088 O O . THR A 1 201 ? -28.866 38.972 9.753 1.00 12.87 178 THR A O 1
ATOM 1092 N N . VAL A 1 202 ? -27.948 37.375 8.443 1.00 13.50 179 VAL A N 1
ATOM 1093 C CA . VAL A 1 202 ? -28.268 36.284 9.393 1.00 13.30 179 VAL A CA 1
ATOM 1094 C C . VAL A 1 202 ? -27.670 36.615 10.760 1.00 13.56 179 VAL A C 1
ATOM 1095 O O . VAL A 1 202 ? -28.387 36.597 11.779 1.00 14.04 179 VAL A O 1
ATOM 1099 N N . PHE A 1 203 ? -26.383 36.956 10.786 1.00 15.95 180 PHE A N 1
ATOM 1100 C CA . PHE A 1 203 ? -25.714 37.331 12.075 1.00 16.97 180 PHE A CA 1
ATOM 1101 C C . PHE A 1 203 ? -26.395 38.506 12.771 1.00 17.67 180 PHE A C 1
ATOM 1102 O O . PHE A 1 203 ? -26.622 38.485 14.010 1.00 17.99 180 PHE A O 1
ATOM 1110 N N . SER A 1 204 ? -26.756 39.532 11.994 1.00 16.48 181 SER A N 1
ATOM 1111 C CA . SER A 1 204 ? -27.464 40.674 12.576 1.00 15.95 181 SER A CA 1
ATOM 1112 C C . SER A 1 204 ? -28.881 40.307 13.044 1.00 15.95 181 SER A C 1
ATOM 1113 O O . SER A 1 204 ? -29.487 41.029 13.823 1.00 15.95 181 SER A O 1
ATOM 1116 N N . ALA A 1 205 ? -29.421 39.204 12.534 1.00 16.40 182 ALA A N 1
ATOM 1117 C CA . ALA A 1 205 ? -30.791 38.774 12.847 1.00 16.98 182 ALA A CA 1
ATOM 1118 C C . ALA A 1 205 ? -30.874 37.744 13.966 1.00 18.37 182 ALA A C 1
ATOM 1119 O O . ALA A 1 205 ? -31.957 37.277 14.269 1.00 16.87 182 ALA A O 1
ATOM 1121 N N . THR A 1 206 ? -29.739 37.363 14.555 1.00 20.62 183 THR A N 1
ATOM 1122 C CA . THR A 1 206 ? -29.733 36.337 15.613 1.00 23.05 183 THR A CA 1
ATOM 1123 C C . THR A 1 206 ? -30.305 36.903 16.918 1.00 25.75 183 THR A C 1
ATOM 1124 O O . THR A 1 206 ? -30.026 38.046 17.296 1.00 24.91 183 THR A O 1
ATOM 1128 N N . ASP A 1 207 ? -31.097 36.090 17.605 1.00 28.49 184 ASP A N 1
ATOM 1129 C CA . ASP A 1 207 ? -31.585 36.468 18.931 1.00 32.51 184 ASP A CA 1
ATOM 1130 C C . ASP A 1 207 ? -30.533 36.079 19.995 1.00 34.40 184 ASP A C 1
ATOM 1131 O O . ASP A 1 207 ? -30.228 34.890 20.169 1.00 35.64 184 ASP A O 1
ATOM 1136 N N . PRO A 1 208 ? -29.981 37.067 20.714 1.00 36.68 185 PRO A N 1
ATOM 1137 C CA . PRO A 1 208 ? -28.919 36.763 21.702 1.00 38.25 185 PRO A CA 1
ATOM 1138 C C . PRO A 1 208 ? -29.411 35.915 22.889 1.00 38.75 185 PRO A C 1
ATOM 1139 O O . PRO A 1 208 ? -28.624 35.194 23.487 1.00 39.79 185 PRO A O 1
ATOM 1143 N N . LYS A 1 209 ? -30.701 35.990 23.197 1.00 39.26 186 LYS A N 1
ATOM 1144 C CA . LYS A 1 209 ? -31.263 35.297 24.353 1.00 39.78 186 LYS A CA 1
ATOM 1145 C C . LYS A 1 209 ? -31.884 33.943 24.036 1.00 38.96 186 LYS A C 1
ATOM 1146 O O . LYS A 1 209 ? -31.792 33.034 24.854 1.00 40.45 186 LYS A O 1
ATOM 1152 N N . ARG A 1 210 ? -32.486 33.803 22.857 1.00 36.76 187 ARG A N 1
ATOM 1153 C CA . ARG A 1 210 ? -33.365 32.671 22.556 1.00 34.40 187 ARG A CA 1
ATOM 1154 C C . ARG A 1 210 ? -32.796 31.722 21.506 1.00 32.31 187 ARG A C 1
ATOM 1155 O O . ARG A 1 210 ? -32.209 32.166 20.524 1.00 31.56 187 ARG A O 1
ATOM 1163 N N . SER A 1 211 ? -32.981 30.422 21.726 1.00 29.01 188 SER A N 1
ATOM 1164 C CA . SER A 1 211 ? -32.412 29.394 20.877 1.00 27.85 188 SER A CA 1
ATOM 1165 C C . SER A 1 211 ? -33.470 28.451 20.355 1.00 26.17 188 SER A C 1
ATOM 1166 O O . SER A 1 211 ? -34.573 28.402 20.889 1.00 26.04 188 SER A O 1
ATOM 1169 N N . ALA A 1 212 ? -33.128 27.693 19.319 1.00 25.13 189 ALA A N 1
ATOM 1170 C CA . ALA A 1 212 ? -33.994 26.612 18.835 1.00 25.97 189 ALA A CA 1
ATOM 1171 C C . ALA A 1 212 ? -34.147 25.523 19.928 1.00 26.87 189 ALA A C 1
ATOM 1172 O O . ALA A 1 212 ? -33.236 25.323 20.757 1.00 26.95 189 ALA A O 1
ATOM 1174 N N . ARG A 1 213 ? -35.292 24.848 19.906 1.00 26.44 190 ARG A N 1
ATOM 1175 C CA . ARG A 1 213 ? -35.634 23.797 20.869 1.00 28.17 190 ARG A CA 1
ATOM 1176 C C . ARG A 1 213 ? -34.468 22.871 21.249 1.00 28.13 190 ARG A C 1
ATOM 1177 O O . ARG A 1 213 ? -33.910 22.169 20.400 1.00 27.95 190 ARG A O 1
ATOM 1185 N N . ASP A 1 214 ? -34.129 22.863 22.540 1.00 29.42 191 ASP A N 1
ATOM 1186 C CA . ASP A 1 214 ? -33.127 21.931 23.099 1.00 29.16 191 ASP A CA 1
ATOM 1187 C C . ASP A 1 214 ? -31.765 22.099 22.460 1.00 28.53 191 ASP A C 1
ATOM 1188 O O . ASP A 1 214 ? -31.087 21.108 22.190 1.00 28.54 191 ASP A O 1
ATOM 1193 N N . SER A 1 215 ? -31.358 23.349 22.206 1.00 27.82 192 SER A N 1
ATOM 1194 C CA . SER A 1 215 ? -30.087 23.622 21.528 1.00 26.45 192 SER A CA 1
ATOM 1195 C C . SER A 1 215 ? -29.586 25.009 21.894 1.00 25.63 192 SER A C 1
ATOM 1196 O O . SER A 1 215 ? -30.245 25.755 22.621 1.00 25.15 192 SER A O 1
ATOM 1199 N N . HIS A 1 216 ? -28.422 25.356 21.382 1.00 24.85 193 HIS A N 1
ATOM 1200 C CA . HIS A 1 216 ? -27.922 26.718 21.526 1.00 25.13 193 HIS A CA 1
ATOM 1201 C C . HIS A 1 216 ? -27.840 27.408 20.163 1.00 24.13 193 HIS A C 1
ATOM 1202 O O . HIS A 1 216 ? -27.167 28.421 20.030 1.00 23.39 193 HIS A O 1
ATOM 1209 N N . VAL A 1 217 ? -28.512 26.833 19.158 1.00 23.04 194 VAL A N 1
ATOM 1210 C CA . VAL A 1 217 ? -28.607 27.462 17.825 1.00 22.43 194 VAL A CA 1
ATOM 1211 C C . VAL A 1 217 ? -29.564 28.657 17.937 1.00 21.80 194 VAL A C 1
ATOM 1212 O O . VAL A 1 217 ? -30.727 28.482 18.321 1.00 21.31 194 VAL A O 1
ATOM 1216 N N . PRO A 1 218 ? -29.074 29.875 17.648 1.00 22.27 195 PRO A N 1
ATOM 1217 C CA . PRO A 1 218 ? -29.958 31.025 17.869 1.00 22.09 195 PRO A CA 1
ATOM 1218 C C . PRO A 1 218 ? -31.177 31.055 16.944 1.00 21.90 195 PRO A C 1
ATOM 1219 O O . PRO A 1 218 ? -31.132 30.586 15.793 1.00 21.02 195 PRO A O 1
ATOM 1223 N N . ILE A 1 219 ? -32.264 31.587 17.483 1.00 21.49 196 ILE A N 1
ATOM 1224 C CA . ILE A 1 219 ? -33.435 31.893 16.677 1.00 22.21 196 ILE A CA 1
ATOM 1225 C C . ILE A 1 219 ? -33.101 33.108 15.788 1.00 21.27 196 ILE A C 1
ATOM 1226 O O . ILE A 1 219 ? -32.347 33.999 16.187 1.00 20.98 196 ILE A O 1
ATOM 1231 N N . LEU A 1 220 ? -33.622 33.100 14.561 1.00 19.90 197 LEU A N 1
ATOM 1232 C CA . LEU A 1 220 ? -33.314 34.165 13.580 1.00 17.72 197 LEU A CA 1
ATOM 1233 C C . LEU A 1 220 ? -34.584 34.960 13.240 1.00 17.49 197 LEU A C 1
ATOM 1234 O O . LEU A 1 220 ? -35.659 34.358 13.165 1.00 16.34 197 LEU A O 1
ATOM 1239 N N . ALA A 1 221 ? -34.459 36.278 13.030 1.00 15.60 198 ALA A N 1
ATOM 1240 C CA . ALA A 1 221 ? -35.569 37.104 12.501 1.00 15.26 198 ALA A CA 1
ATOM 1241 C C . ALA A 1 221 ? -35.707 36.870 10.979 1.00 14.52 198 ALA A C 1
ATOM 1242 O O . ALA A 1 221 ? -34.814 37.238 10.219 1.00 14.31 198 ALA A O 1
ATOM 1244 N N . PRO A 1 222 ? -36.812 36.233 10.549 1.00 13.70 199 PRO A N 1
ATOM 1245 C CA . PRO A 1 222 ? -36.891 35.779 9.159 1.00 13.87 199 PRO A CA 1
ATOM 1246 C C . PRO A 1 222 ? -37.094 36.868 8.048 1.00 13.29 199 PRO A C 1
ATOM 1247 O O . PRO A 1 222 ? -36.680 36.626 6.917 1.00 12.53 199 PRO A O 1
ATOM 1251 N N . LEU A 1 223 ? -37.721 38.013 8.354 1.00 12.98 200 LEU A N 1
ATOM 1252 C CA . LEU A 1 223 ? -38.041 38.991 7.313 1.00 14.04 200 LEU A CA 1
ATOM 1253 C C . LEU A 1 223 ? -36.791 39.634 6.675 1.00 13.11 200 LEU A C 1
ATOM 1254 O O . LEU A 1 223 ? -36.681 39.640 5.467 1.00 13.22 200 LEU A O 1
ATOM 1259 N N . PRO A 1 224 ? -35.835 40.143 7.489 1.00 12.57 201 PRO A N 1
ATOM 1260 C CA . PRO A 1 224 ? -34.638 40.762 6.928 1.00 12.38 201 PRO A CA 1
ATOM 1261 C C . PRO A 1 224 ? -33.852 39.744 6.112 1.00 11.87 201 PRO A C 1
ATOM 1262 O O . PRO A 1 224 ? -33.266 40.100 5.072 1.00 12.47 201 PRO A O 1
ATOM 1266 N N . ILE A 1 225 ? -33.870 38.493 6.558 1.00 11.03 202 ILE A N 1
ATOM 1267 C CA . ILE A 1 225 ? -33.125 37.431 5.858 1.00 11.26 202 ILE A CA 1
ATOM 1268 C C . ILE A 1 225 ? -33.748 37.128 4.492 1.00 10.27 202 ILE A C 1
ATOM 1269 O O . ILE A 1 225 ? -33.037 37.059 3.487 1.00 11.13 202 ILE A O 1
ATOM 1274 N N . GLY A 1 226 ? -35.063 36.944 4.459 1.00 10.73 203 GLY A N 1
ATOM 1275 C CA . GLY A 1 226 ? -35.782 36.810 3.187 1.00 9.57 203 GLY A CA 1
ATOM 1276 C C . GLY A 1 226 ? -35.527 37.978 2.232 1.00 10.33 203 GLY A C 1
ATOM 1277 O O . GLY A 1 226 ? -35.328 37.764 1.041 1.00 10.01 203 GLY A O 1
ATOM 1278 N N . PHE A 1 227 ? -35.521 39.211 2.753 1.00 10.03 204 PHE A N 1
ATOM 1279 C CA . PHE A 1 227 ? -35.258 40.396 1.943 1.00 9.96 204 PHE A CA 1
ATOM 1280 C C . PHE A 1 227 ? -33.861 40.435 1.424 1.00 10.00 204 PHE A C 1
ATOM 1281 O O . PHE A 1 227 ? -33.679 40.849 0.297 1.00 11.22 204 PHE A O 1
ATOM 1289 N N . ALA A 1 228 ? -32.871 40.022 2.225 1.00 10.47 205 ALA A N 1
ATOM 1290 C CA . ALA A 1 228 ? -31.479 39.942 1.733 1.00 10.64 205 ALA A CA 1
ATOM 1291 C C . ALA A 1 228 ? -31.408 38.963 0.538 1.00 10.79 205 ALA A C 1
ATOM 1292 O O . ALA A 1 228 ? -30.749 39.240 -0.465 1.00 10.58 205 ALA A O 1
ATOM 1294 N N . VAL A 1 229 ? -32.073 37.814 0.653 1.00 9.39 206 VAL A N 1
ATOM 1295 C CA . VAL A 1 229 ? -32.097 36.848 -0.459 1.00 9.44 206 VAL A CA 1
ATOM 1296 C C . VAL A 1 229 ? -32.765 37.435 -1.715 1.00 10.46 206 VAL A C 1
ATOM 1297 O O . VAL A 1 229 ? -32.243 37.296 -2.834 1.00 10.88 206 VAL A O 1
ATOM 1301 N N . PHE A 1 230 ? -33.912 38.075 -1.522 1.00 9.33 207 PHE A N 1
ATOM 1302 C CA . PHE A 1 230 ? -34.593 38.809 -2.609 1.00 10.35 207 PHE A CA 1
ATOM 1303 C C . PHE A 1 230 ? -33.652 39.835 -3.315 1.00 9.96 207 PHE A C 1
ATOM 1304 O O . PHE A 1 230 ? -33.473 39.777 -4.556 1.00 10.44 207 PHE A O 1
ATOM 1312 N N . MET A 1 231 ? -33.035 40.736 -2.547 1.00 8.81 208 MET A N 1
ATOM 1313 C CA . MET A 1 231 ? -32.094 41.744 -3.071 1.00 9.66 208 MET A CA 1
ATOM 1314 C C . MET A 1 231 ? -30.935 41.147 -3.871 1.00 10.63 208 MET A C 1
ATOM 1315 O O . MET A 1 231 ? -30.574 41.638 -4.940 1.00 10.73 208 MET A O 1
ATOM 1320 N N . VAL A 1 232 ? -30.353 40.084 -3.347 1.00 10.78 209 VAL A N 1
ATOM 1321 C CA . VAL A 1 232 ? -29.174 39.502 -3.990 1.00 12.14 209 VAL A CA 1
ATOM 1322 C C . VAL A 1 232 ? -29.587 38.849 -5.311 1.00 12.18 209 VAL A C 1
ATOM 1323 O O . VAL A 1 232 ? -28.825 38.914 -6.315 1.00 14.10 209 VAL A O 1
ATOM 1327 N N . HIS A 1 233 ? -30.790 38.279 -5.345 1.00 10.96 210 HIS A N 1
ATOM 1328 C CA . HIS A 1 233 ? -31.343 37.800 -6.607 1.00 12.29 210 HIS A CA 1
ATOM 1329 C C . HIS A 1 233 ? -31.548 38.899 -7.633 1.00 13.00 210 HIS A C 1
ATOM 1330 O O . HIS A 1 233 ? -31.236 38.695 -8.823 1.00 13.11 210 HIS A O 1
ATOM 1337 N N . LEU A 1 234 ? -32.024 40.073 -7.210 1.00 11.82 211 LEU A N 1
ATOM 1338 C CA . LEU A 1 234 ? -32.187 41.156 -8.183 1.00 12.25 211 LEU A CA 1
ATOM 1339 C C . LEU A 1 234 ? -30.863 41.460 -8.924 1.00 13.90 211 LEU A C 1
ATOM 1340 O O . LEU A 1 234 ? -30.886 41.802 -10.135 1.00 14.43 211 LEU A O 1
ATOM 1345 N N . ALA A 1 235 ? -29.746 41.374 -8.194 1.00 13.44 212 ALA A N 1
ATOM 1346 C CA . ALA A 1 235 ? -28.439 41.808 -8.687 1.00 15.16 212 ALA A CA 1
ATOM 1347 C C . ALA A 1 235 ? -27.728 40.700 -9.440 1.00 15.93 212 ALA A C 1
ATOM 1348 O O . ALA A 1 235 ? -26.984 40.995 -10.362 1.00 17.74 212 ALA A O 1
ATOM 1350 N N . THR A 1 236 ? -27.950 39.450 -9.029 1.00 16.63 213 THR A N 1
ATOM 1351 C CA . THR A 1 236 ? -27.102 38.316 -9.400 1.00 17.87 213 THR A CA 1
ATOM 1352 C C . THR A 1 236 ? -27.746 37.351 -10.403 1.00 18.34 213 THR A C 1
ATOM 1353 O O . THR A 1 236 ? -27.031 36.590 -11.066 1.00 18.55 213 THR A O 1
ATOM 1357 N N . ILE A 1 237 ? -29.072 37.360 -10.526 1.00 17.24 214 ILE A N 1
ATOM 1358 C CA . ILE A 1 237 ? -29.740 36.478 -11.540 1.00 18.48 214 ILE A CA 1
ATOM 1359 C C . ILE A 1 237 ? -29.094 36.506 -12.971 1.00 19.79 214 ILE A C 1
ATOM 1360 O O . ILE A 1 237 ? -28.880 35.446 -13.548 1.00 19.26 214 ILE A O 1
ATOM 1365 N N . PRO A 1 238 ? -28.808 37.710 -13.532 1.00 21.07 215 PRO A N 1
ATOM 1366 C CA . PRO A 1 238 ? -28.197 37.772 -14.891 1.00 21.27 215 PRO A CA 1
ATOM 1367 C C . PRO A 1 238 ? -26.822 37.109 -14.970 1.00 22.45 215 PRO A C 1
ATOM 1368 O O . PRO A 1 238 ? -26.417 36.695 -16.055 1.00 23.64 215 PRO A O 1
ATOM 1372 N N . ILE A 1 239 ? -26.109 37.030 -13.846 1.00 22.69 216 ILE A N 1
ATOM 1373 C CA . ILE A 1 239 ? -24.733 36.524 -13.802 1.00 22.91 216 ILE A CA 1
ATOM 1374 C C . ILE A 1 239 ? -24.633 34.990 -13.651 1.00 23.44 216 ILE A C 1
ATOM 1375 O O . ILE A 1 239 ? -23.958 34.314 -14.473 1.00 23.02 216 ILE A O 1
ATOM 1380 N N . THR A 1 240 ? -25.296 34.432 -12.630 1.00 21.85 217 THR A N 1
ATOM 1381 C CA . THR A 1 240 ? -25.190 32.992 -12.317 1.00 20.68 217 THR A CA 1
ATOM 1382 C C . THR A 1 240 ? -26.561 32.328 -12.101 1.00 20.61 217 THR A C 1
ATOM 1383 O O . THR A 1 240 ? -26.639 31.112 -11.876 1.00 21.23 217 THR A O 1
ATOM 1387 N N . GLY A 1 241 ? -27.623 33.131 -12.150 1.00 20.08 218 GLY A N 1
ATOM 1388 C CA . GLY A 1 241 ? -28.955 32.717 -11.706 1.00 19.53 218 GLY A CA 1
ATOM 1389 C C . GLY A 1 241 ? -29.118 33.032 -10.209 1.00 19.76 218 GLY A C 1
ATOM 1390 O O . GLY A 1 241 ? -30.246 33.061 -9.703 1.00 19.86 218 GLY A O 1
ATOM 1391 N N . THR A 1 242 ? -27.986 33.281 -9.534 1.00 18.82 219 THR A N 1
ATOM 1392 C CA . THR A 1 242 ? -27.862 33.373 -8.065 1.00 18.05 219 THR A CA 1
ATOM 1393 C C . THR A 1 242 ? -27.847 32.005 -7.367 1.00 18.23 219 THR A C 1
ATOM 1394 O O . THR A 1 242 ? -28.839 31.255 -7.401 1.00 18.70 219 THR A O 1
ATOM 1398 N N . GLY A 1 243 ? -26.721 31.672 -6.756 1.00 17.50 220 GLY A N 1
ATOM 1399 C CA . GLY A 1 243 ? -26.654 30.450 -5.965 1.00 17.93 220 GLY A CA 1
ATOM 1400 C C . GLY A 1 243 ? -26.808 30.819 -4.494 1.00 17.91 220 GLY A C 1
ATOM 1401 O O . GLY A 1 243 ? -27.883 30.585 -3.901 1.00 18.19 220 GLY A O 1
ATOM 1402 N N . ILE A 1 244 ? -25.735 31.395 -3.939 1.00 16.68 221 ILE A N 1
ATOM 1403 C CA . ILE A 1 244 ? -25.603 31.784 -2.511 1.00 16.47 221 ILE A CA 1
ATOM 1404 C C . ILE A 1 244 ? -26.111 30.748 -1.526 1.00 16.55 221 ILE A C 1
ATOM 1405 O O . ILE A 1 244 ? -26.433 31.072 -0.370 1.00 16.47 221 ILE A O 1
ATOM 1410 N N . ASN A 1 245 ? -26.147 29.489 -1.976 1.00 15.97 222 ASN A N 1
ATOM 1411 C CA . ASN A 1 245 ? -26.736 28.395 -1.210 1.00 15.37 222 ASN A CA 1
ATOM 1412 C C . ASN A 1 245 ? -26.276 27.080 -1.864 1.00 16.08 222 ASN A C 1
ATOM 1413 O O . ASN A 1 245 ? -26.812 26.673 -2.897 1.00 15.73 222 ASN A O 1
ATOM 1418 N N . PRO A 1 246 ? -25.220 26.467 -1.318 1.00 16.98 223 PRO A N 1
ATOM 1419 C CA . PRO A 1 246 ? -24.684 25.251 -1.940 1.00 17.40 223 PRO A CA 1
ATOM 1420 C C . PRO A 1 246 ? -25.700 24.125 -2.122 1.00 18.15 223 PRO A C 1
ATOM 1421 O O . PRO A 1 246 ? -25.667 23.456 -3.171 1.00 18.70 223 PRO A O 1
ATOM 1425 N N . ALA A 1 247 ? -26.617 23.920 -1.171 1.00 18.05 2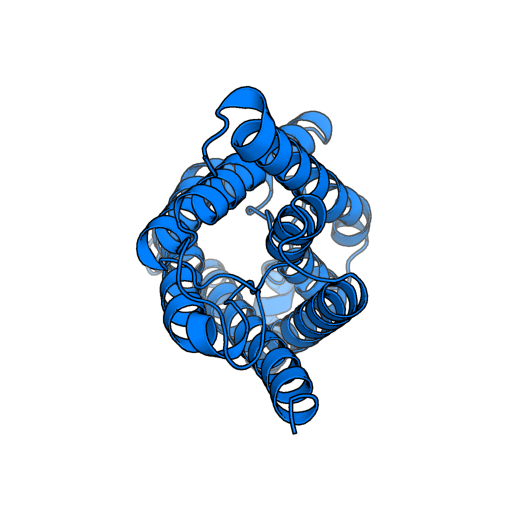24 ALA A N 1
ATOM 1426 C CA . ALA A 1 247 ? -27.663 22.887 -1.360 1.00 17.59 224 ALA A CA 1
ATOM 1427 C C . ALA A 1 247 ? -28.578 23.156 -2.572 1.00 18.14 224 ALA A C 1
ATOM 1428 O O . ALA A 1 247 ? -28.899 22.234 -3.345 1.00 17.05 224 ALA A O 1
ATOM 1430 N N . ARG A 1 248 ? -29.009 24.415 -2.731 1.00 17.25 225 ARG A N 1
ATOM 1431 C CA . ARG A 1 248 ? -29.857 24.818 -3.860 1.00 17.14 225 ARG A CA 1
ATOM 1432 C C . ARG A 1 248 ? -29.155 24.585 -5.225 1.00 17.91 225 ARG A C 1
ATOM 1433 O O . ARG A 1 248 ? -29.798 24.192 -6.216 1.00 18.36 225 ARG A O 1
ATOM 1441 N N . SER A 1 249 ? -27.863 24.891 -5.280 1.00 18.76 226 SER A N 1
ATOM 1442 C CA . SER A 1 249 ? -27.080 24.722 -6.492 1.00 20.01 226 SER A CA 1
ATOM 1443 C C . SER A 1 249 ? -26.860 23.221 -6.781 1.00 20.16 226 SER A C 1
ATOM 1444 O O . SER A 1 249 ? -26.961 22.792 -7.932 1.00 20.71 226 SER A O 1
ATOM 1447 N N . PHE A 1 250 ? -26.585 22.452 -5.729 1.00 20.27 227 PHE A N 1
ATOM 1448 C CA . PHE A 1 250 ? -26.286 21.000 -5.827 1.00 21.75 227 PHE A CA 1
ATOM 1449 C C . PHE A 1 250 ? -27.515 20.179 -6.210 1.00 22.33 227 PHE A C 1
ATOM 1450 O O . PHE A 1 250 ? -27.457 19.336 -7.124 1.00 22.77 227 PHE A O 1
ATOM 1458 N N . GLY A 1 251 ? -28.647 20.448 -5.550 1.00 21.37 228 GLY A N 1
ATOM 1459 C CA . GLY A 1 251 ? -29.902 19.783 -5.907 1.00 20.51 228 GLY A CA 1
ATOM 1460 C C . GLY A 1 251 ? -30.249 19.904 -7.368 1.00 21.04 228 GLY A C 1
ATOM 1461 O O . GLY A 1 251 ? -30.614 18.906 -8.023 1.00 20.63 228 GLY A O 1
ATOM 1462 N N . ALA A 1 252 ? -30.126 21.115 -7.911 1.00 20.18 229 ALA A N 1
ATOM 1463 C CA . ALA A 1 252 ? -30.420 21.331 -9.304 1.00 20.81 229 ALA A CA 1
ATOM 1464 C C . ALA A 1 252 ? -29.384 20.642 -10.236 1.00 22.00 229 ALA A C 1
ATOM 1465 O O . ALA A 1 252 ? -29.766 20.106 -11.267 1.00 21.69 229 ALA A O 1
ATOM 1467 N N . ALA A 1 253 ? -28.104 20.683 -9.870 1.00 22.48 230 ALA A N 1
ATOM 1468 C CA . ALA A 1 253 ? -27.040 19.982 -10.618 1.00 23.64 230 ALA A CA 1
ATOM 1469 C C . ALA A 1 253 ? -27.287 18.458 -10.671 1.00 24.29 230 ALA A C 1
ATOM 1470 O O . ALA A 1 253 ? -27.204 17.858 -11.740 1.00 25.51 230 ALA A O 1
ATOM 1472 N N . VAL A 1 254 ? -27.603 17.850 -9.534 1.00 25.16 231 VAL A N 1
ATOM 1473 C CA . VAL A 1 254 ? -27.909 16.422 -9.466 1.00 25.85 231 VAL A CA 1
ATOM 1474 C C . VAL A 1 254 ? -29.044 16.002 -10.410 1.00 26.65 231 VAL A C 1
ATOM 1475 O O . VAL A 1 254 ? -28.903 15.000 -11.143 1.00 26.67 231 VAL A O 1
ATOM 1479 N N . ILE A 1 255 ? -30.138 16.777 -10.436 1.00 25.86 232 ILE A N 1
ATOM 1480 C CA . ILE A 1 255 ? -31.334 16.407 -11.201 1.00 25.73 232 ILE A CA 1
ATOM 1481 C C . ILE A 1 255 ? -31.199 16.757 -12.670 1.00 26.21 232 ILE A C 1
ATOM 1482 O O . ILE A 1 255 ? -31.590 15.972 -13.529 1.00 26.72 232 ILE A O 1
ATOM 1487 N N . PHE A 1 256 ? -30.652 17.936 -12.960 1.00 25.94 233 PHE A N 1
ATOM 1488 C CA . PHE A 1 256 ? -30.488 18.376 -14.337 1.00 27.04 233 PHE A CA 1
ATOM 1489 C C . PHE A 1 256 ? -29.383 17.594 -15.063 1.00 28.48 233 PHE A C 1
ATOM 1490 O O . PHE A 1 256 ? -29.558 17.269 -16.234 1.00 29.61 233 PHE A O 1
ATOM 1498 N N . ASN A 1 257 ? -28.272 17.342 -14.368 1.00 29.85 234 ASN A N 1
ATOM 1499 C CA . ASN A 1 257 ? -27.175 16.456 -14.819 1.00 31.66 234 ASN A CA 1
ATOM 1500 C C . ASN A 1 257 ? -26.595 16.825 -16.187 1.00 32.30 234 ASN A C 1
ATOM 1501 O O . ASN A 1 257 ? -26.707 16.061 -17.144 1.00 33.48 234 ASN A O 1
ATOM 1506 N N . SER A 1 258 ? -25.994 18.002 -16.289 1.00 32.02 235 SER A N 1
ATOM 1507 C CA . SER A 1 258 ? -25.311 18.387 -17.499 1.00 32.01 235 SER A CA 1
ATOM 1508 C C . SER A 1 258 ? -23.839 18.664 -17.199 1.00 31.99 235 SER A C 1
ATOM 1509 O O . SER A 1 258 ? -23.486 19.055 -16.071 1.00 31.07 235 SER A O 1
ATOM 1512 N N . ASN A 1 259 ? -22.975 18.445 -18.198 1.00 31.52 236 ASN A N 1
ATOM 1513 C CA . ASN A 1 259 ? -21.544 18.727 -18.056 1.00 31.89 236 ASN A CA 1
ATOM 1514 C C . ASN A 1 259 ? -21.234 20.192 -17.733 1.00 31.79 236 ASN A C 1
ATOM 1515 O O . ASN A 1 259 ? -20.460 20.461 -16.817 1.00 31.70 236 ASN A O 1
ATOM 1520 N N . LYS A 1 260 ? -21.819 21.110 -18.508 1.00 32.38 237 LYS A N 1
ATOM 1521 C CA . LYS A 1 260 ? -21.683 22.562 -18.285 1.00 34.00 237 LYS A CA 1
ATOM 1522 C C . LYS A 1 260 ? -21.974 22.928 -16.835 1.00 33.49 237 LYS A C 1
ATOM 1523 O O . LYS A 1 260 ? -21.193 23.650 -16.179 1.00 34.39 237 LYS A O 1
ATOM 1529 N N . VAL A 1 261 ? -23.091 22.422 -16.326 1.00 32.16 238 VAL A N 1
ATOM 1530 C CA . VAL A 1 261 ? -23.511 22.770 -14.982 1.00 30.88 238 VAL A CA 1
ATOM 1531 C C . VAL A 1 261 ? -22.549 22.182 -13.942 1.00 30.53 238 VAL A C 1
ATOM 1532 O O . VAL A 1 261 ? -22.178 22.865 -12.978 1.00 29.77 238 VAL A O 1
ATOM 1536 N N . TRP A 1 262 ? -22.107 20.935 -14.157 1.00 29.02 239 TRP A N 1
ATOM 1537 C CA . TRP A 1 262 ? -21.205 20.292 -13.213 1.00 28.46 239 TRP A CA 1
ATOM 1538 C C . TRP A 1 262 ? -19.853 20.970 -13.200 1.00 27.78 239 TRP A C 1
ATOM 1539 O O . TRP A 1 262 ? -19.202 21.050 -12.151 1.00 27.37 239 TRP A O 1
ATOM 1550 N N . ASP A 1 263 ? -19.442 21.465 -14.366 1.00 28.02 240 ASP A N 1
ATOM 1551 C CA . ASP A 1 263 ? -18.149 22.151 -14.526 1.00 28.15 240 ASP A CA 1
ATOM 1552 C C . ASP A 1 263 ? -18.106 23.458 -13.730 1.00 28.22 240 ASP A C 1
ATOM 1553 O O . ASP A 1 263 ? -17.036 23.898 -13.319 1.00 28.11 240 ASP A O 1
ATOM 1558 N N . ASP A 1 264 ? -19.262 24.103 -13.556 1.00 27.77 241 ASP A N 1
ATOM 1559 C CA . ASP A 1 264 ? -19.330 25.374 -12.782 1.00 27.36 241 ASP A CA 1
ATOM 1560 C C . ASP A 1 264 ? -19.636 25.180 -11.300 1.00 27.16 241 ASP A C 1
ATOM 1561 O O . ASP A 1 264 ? -19.598 26.143 -10.507 1.00 25.89 241 ASP A O 1
ATOM 1566 N N . GLN A 1 265 ? -19.964 23.950 -10.920 1.00 26.58 242 GLN A N 1
ATOM 1567 C CA . GLN A 1 265 ? -20.531 23.706 -9.611 1.00 27.15 242 GLN A CA 1
ATOM 1568 C C . GLN A 1 265 ? -19.622 24.120 -8.444 1.00 27.67 242 GLN A C 1
ATOM 1569 O O . GLN A 1 265 ? -20.129 24.536 -7.392 1.00 27.16 242 GLN A O 1
ATOM 1575 N N . TRP A 1 266 ? -18.298 24.032 -8.620 1.00 27.30 243 TRP A N 1
ATOM 1576 C CA . TRP A 1 266 ? -17.379 24.407 -7.528 1.00 26.97 243 TRP A CA 1
ATOM 1577 C C . TRP A 1 266 ? -17.565 25.873 -7.094 1.00 25.56 243 TRP A C 1
ATOM 1578 O O . TRP A 1 266 ? -17.373 26.205 -5.940 1.00 26.10 243 TRP A O 1
ATOM 1589 N N . ILE A 1 267 ? -17.911 26.735 -8.037 1.00 24.88 244 ILE A N 1
ATOM 1590 C CA . ILE A 1 267 ? -18.118 28.167 -7.773 1.00 25.06 244 ILE A CA 1
ATOM 1591 C C . ILE A 1 267 ? -19.209 28.346 -6.683 1.00 24.20 244 ILE A C 1
ATOM 1592 O O . ILE A 1 267 ? -19.098 29.186 -5.777 1.00 23.10 244 ILE A O 1
ATOM 1597 N N . PHE A 1 268 ? -20.233 27.50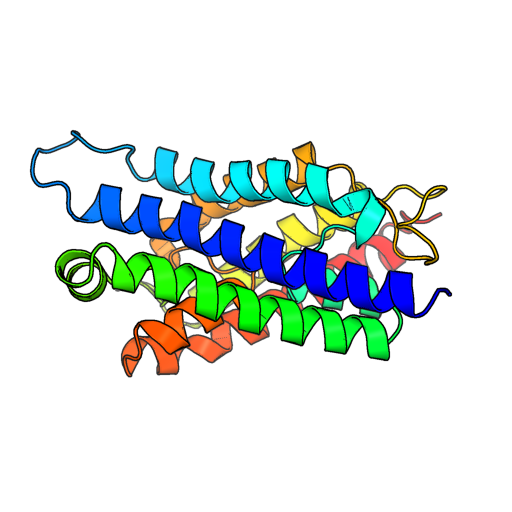7 -6.773 1.00 23.22 245 PHE A N 1
ATOM 1598 C CA . PHE A 1 268 ? -21.421 27.620 -5.919 1.00 22.68 245 PHE A CA 1
ATOM 1599 C C . PHE A 1 268 ? -21.250 26.947 -4.575 1.00 22.81 245 PHE A C 1
ATOM 1600 O O . PHE A 1 268 ? -22.163 26.995 -3.727 1.00 22.53 245 PHE A O 1
ATOM 1608 N N . TRP A 1 269 ? -20.070 26.346 -4.364 1.00 22.17 246 TRP A N 1
ATOM 1609 C CA . TRP A 1 269 ? -19.672 25.846 -3.041 1.00 21.53 246 TRP A CA 1
ATOM 1610 C C . TRP A 1 269 ? -18.592 26.742 -2.464 1.00 22.11 246 TRP A C 1
ATOM 1611 O O . TRP A 1 269 ? -18.691 27.206 -1.318 1.00 21.51 246 TRP A O 1
ATOM 1622 N N . VAL A 1 270 ? -17.543 26.984 -3.249 1.00 22.10 247 VAL A N 1
ATOM 1623 C CA . VAL A 1 270 ? -16.415 27.808 -2.772 1.00 21.76 247 VAL A CA 1
ATOM 1624 C C . VAL A 1 270 ? -16.861 29.275 -2.513 1.00 21.55 247 VAL A C 1
ATOM 1625 O O . VAL A 1 270 ? -16.569 29.838 -1.462 1.00 21.09 247 VAL A O 1
ATOM 1629 N N . GLY A 1 271 ? -17.551 29.885 -3.478 1.00 21.02 248 GLY A N 1
ATOM 1630 C CA . GLY A 1 271 ? -17.990 31.285 -3.312 1.00 20.69 248 GLY A CA 1
ATOM 1631 C C . GLY A 1 271 ? -18.751 31.490 -2.001 1.00 20.28 248 GLY A C 1
ATOM 1632 O O . GLY A 1 271 ? -18.356 32.318 -1.170 1.00 20.37 248 GLY A O 1
ATOM 1633 N N . PRO A 1 272 ? -19.869 30.766 -1.816 1.00 20.30 249 PRO A N 1
ATOM 1634 C CA . PRO A 1 272 ? -20.673 30.903 -0.589 1.00 21.03 249 PRO A CA 1
ATOM 1635 C C . PRO A 1 272 ? -19.968 30.579 0.721 1.00 21.60 249 PRO A C 1
ATOM 1636 O O . PRO A 1 272 ? -20.181 31.279 1.710 1.00 21.58 249 PRO A O 1
ATOM 1640 N N . PHE A 1 273 ? -19.103 29.567 0.741 1.00 21.95 250 PHE A N 1
ATOM 1641 C CA . PHE A 1 273 ? -18.357 29.274 1.970 1.00 22.19 250 PHE A CA 1
ATOM 1642 C C . PHE A 1 273 ? -17.378 30.402 2.342 1.00 21.50 250 PHE A C 1
ATOM 1643 O O . PHE A 1 273 ? -17.268 30.767 3.516 1.00 22.35 250 PHE A O 1
ATOM 1651 N N . ILE A 1 274 ? -16.718 30.993 1.347 1.00 21.53 251 ILE A N 1
ATOM 1652 C CA . ILE A 1 274 ? -15.827 32.149 1.580 1.00 21.32 251 ILE A CA 1
ATOM 1653 C C . ILE A 1 274 ? -16.643 33.372 2.027 1.00 20.65 251 ILE A C 1
ATOM 1654 O O . ILE A 1 274 ? -16.295 34.056 2.984 1.00 20.40 251 ILE A O 1
ATOM 1659 N N . GLY A 1 275 ? -17.705 33.685 1.286 1.00 20.65 252 GLY A N 1
ATOM 1660 C CA . GLY A 1 275 ? -18.608 34.763 1.696 1.00 19.76 252 GLY A CA 1
ATOM 1661 C C . GLY A 1 275 ? -19.099 34.630 3.123 1.00 18.78 252 GLY A C 1
ATOM 1662 O O . GLY A 1 275 ? -19.096 35.603 3.869 1.00 18.16 252 GLY A O 1
ATOM 1663 N N . ALA A 1 276 ? -19.517 33.419 3.506 1.00 18.56 253 ALA A N 1
ATOM 1664 C CA . ALA A 1 276 ? -19.961 33.140 4.871 1.00 18.95 253 ALA A CA 1
ATOM 1665 C C . ALA A 1 276 ? -18.868 33.320 5.937 1.00 19.96 253 ALA A C 1
ATOM 1666 O O . ALA A 1 276 ? -19.136 33.819 7.062 1.00 19.71 253 ALA A O 1
ATOM 1668 N N . ALA A 1 277 ? -17.659 32.871 5.607 1.00 19.85 254 ALA A N 1
ATOM 1669 C CA . ALA A 1 277 ? -16.508 32.976 6.529 1.00 20.70 254 ALA A CA 1
ATOM 1670 C C . ALA A 1 277 ? -16.138 34.448 6.765 1.00 20.74 254 ALA A C 1
ATOM 1671 O O . ALA A 1 277 ? -15.917 34.867 7.894 1.00 22.21 254 ALA A O 1
ATOM 1673 N N . VAL A 1 278 ? -16.132 35.247 5.706 1.00 21.03 255 VAL A N 1
ATOM 1674 C CA . VAL A 1 278 ? -15.786 36.663 5.833 1.00 21.36 255 VAL A CA 1
ATOM 1675 C C . VAL A 1 278 ? -16.868 37.426 6.622 1.00 21.06 255 VAL A C 1
ATOM 1676 O O . VAL A 1 278 ? -16.557 38.286 7.439 1.00 21.25 255 VAL A O 1
ATOM 1680 N N . ALA A 1 279 ? -18.137 37.081 6.401 1.00 21.41 256 ALA A N 1
ATOM 1681 C CA . ALA A 1 279 ? -19.239 37.658 7.197 1.00 20.96 256 ALA A CA 1
ATOM 1682 C C . ALA A 1 279 ? -19.117 37.332 8.680 1.00 21.42 256 ALA A C 1
ATOM 1683 O O . ALA A 1 279 ? -19.322 38.207 9.539 1.00 20.59 256 ALA A O 1
ATOM 1685 N N . ALA A 1 280 ? -18.810 36.065 8.983 1.00 21.34 257 ALA A N 1
ATOM 1686 C CA . ALA A 1 280 ? -18.591 35.630 10.353 1.00 22.49 257 ALA A CA 1
ATOM 1687 C C . ALA A 1 280 ? -17.472 36.454 11.041 1.00 23.27 257 ALA A C 1
ATOM 1688 O O . ALA A 1 280 ? -17.682 37.009 12.114 1.00 24.66 257 ALA A O 1
ATOM 1690 N N . ALA A 1 281 ? -16.317 36.552 10.395 1.00 23.93 258 ALA A N 1
ATOM 1691 C CA . ALA A 1 281 ? -15.174 37.319 10.904 1.00 24.67 258 ALA A CA 1
ATOM 1692 C C . ALA A 1 281 ? -15.513 38.805 11.043 1.00 24.85 258 ALA A C 1
ATOM 1693 O O . ALA A 1 281 ? -15.156 39.439 12.048 1.00 25.19 258 ALA A O 1
ATOM 1695 N N . TYR A 1 282 ? -16.205 39.351 10.043 1.00 24.09 259 TYR A N 1
ATOM 1696 C CA . TYR A 1 282 ? -16.624 40.758 10.084 1.00 24.56 259 TYR A CA 1
ATOM 1697 C C . TYR A 1 282 ? -17.518 41.050 11.288 1.00 24.94 259 TYR A C 1
ATOM 1698 O O . TYR A 1 282 ? -17.246 41.968 12.081 1.00 23.73 259 TYR A O 1
ATOM 1707 N N . HIS A 1 283 ? -18.571 40.253 11.437 1.00 25.40 260 HIS A N 1
ATOM 1708 C CA . HIS A 1 283 ? -19.505 40.439 12.533 1.00 27.05 260 HIS A CA 1
ATOM 1709 C C . HIS A 1 283 ? -18.833 40.253 13.905 1.00 29.14 260 HIS A C 1
ATOM 1710 O O . HIS A 1 283 ? -18.989 41.095 14.804 1.00 29.00 260 HIS A O 1
ATOM 1717 N N . GLN A 1 284 ? -18.110 39.149 14.058 1.00 30.88 261 GLN A N 1
ATOM 1718 C CA . GLN A 1 284 ? -17.642 38.739 15.367 1.00 34.03 261 GLN A CA 1
ATOM 1719 C C . GLN A 1 284 ? -16.356 39.447 15.798 1.00 35.21 261 GLN A C 1
ATOM 1720 O O . GLN A 1 284 ? -16.207 39.769 16.975 1.00 36.47 261 GLN A O 1
ATOM 1726 N N . TYR A 1 285 ? -15.461 39.714 14.852 1.00 36.47 262 TYR A N 1
ATOM 1727 C CA . TYR A 1 285 ? -14.162 40.303 15.160 1.00 38.01 262 TYR A CA 1
ATOM 1728 C C . TYR A 1 285 ? -14.048 41.773 14.802 1.00 37.79 262 TYR A C 1
ATOM 1729 O O . TYR A 1 285 ? -13.524 42.533 15.599 1.00 37.31 262 TYR A O 1
ATOM 1738 N N . VAL A 1 286 ? -14.499 42.190 13.621 1.00 36.91 263 VAL A N 1
ATOM 1739 C CA . VAL A 1 286 ? -14.353 43.614 13.324 1.00 37.40 263 VAL A CA 1
ATOM 1740 C C . VAL A 1 286 ? -15.413 44.500 13.996 1.00 37.76 263 VAL A C 1
ATOM 1741 O O . VAL A 1 286 ? -15.050 45.474 14.660 1.00 37.46 263 VAL A O 1
ATOM 1745 N N . LEU A 1 287 ? -16.691 44.133 13.882 1.00 37.52 264 LEU A N 1
ATOM 1746 C CA . LEU A 1 287 ? -17.755 44.897 14.530 1.00 38.28 264 LEU A CA 1
ATOM 1747 C C . LEU A 1 287 ? -17.917 44.577 16.012 1.00 39.82 264 LEU A C 1
ATOM 1748 O O . LEU A 1 287 ? -18.475 45.388 16.770 1.00 39.18 264 LEU A O 1
ATOM 1753 N N . ARG A 1 288 ? -17.444 43.401 16.425 1.00 41.88 265 ARG A N 1
ATOM 1754 C CA . ARG A 1 288 ? -17.708 42.908 17.779 1.00 44.64 265 ARG A CA 1
ATOM 1755 C C . ARG A 1 288 ? -19.188 43.047 18.086 1.00 45.65 265 ARG A C 1
ATOM 1756 O O . ARG A 1 288 ? -19.571 43.525 19.158 1.00 46.29 265 ARG A O 1
ATOM 1764 N N . ALA A 1 289 ? -20.018 42.631 17.135 1.00 46.90 266 ALA A N 1
ATOM 1765 C CA . ALA A 1 289 ? -21.443 42.914 17.182 1.00 48.59 266 ALA A CA 1
ATOM 1766 C C . ALA A 1 289 ? -22.212 41.876 17.995 1.00 50.06 266 ALA A C 1
ATOM 1767 O O . ALA A 1 289 ? -23.416 42.029 18.231 1.00 50.40 266 ALA A O 1
ATOM 1769 N N . ALA A 1 290 ? -21.522 40.818 18.418 1.00 51.61 267 ALA A N 1
ATOM 1770 C CA . ALA A 1 290 ? -22.084 39.918 19.413 1.00 53.46 267 ALA A CA 1
ATOM 1771 C C . ALA A 1 290 ? -22.150 40.650 20.761 1.00 54.60 267 ALA A C 1
ATOM 1772 O O . ALA A 1 290 ? -23.191 40.612 21.438 1.00 55.42 267 ALA A O 1
ATOM 1774 N N . ALA A 1 291 ? -21.051 41.334 21.120 1.00 55.34 268 ALA A N 1
ATOM 1775 C CA . ALA A 1 291 ? -20.949 42.111 22.367 1.00 55.74 268 ALA A CA 1
ATOM 1776 C C . ALA A 1 291 ? -20.081 43.365 22.204 1.00 56.01 268 ALA A C 1
ATOM 1777 O O . ALA A 1 291 ? -20.573 44.504 22.274 1.00 56.37 268 ALA A O 1
#